Protein AF-A0A1B6HV01-F1 (afdb_monomer)

Mean predicted aligned error: 8.62 Å

Organism: NCBI:txid320908

pLDDT: mean 83.98, std 20.08, range [26.0, 97.62]

Solvent-accessible surface area (backbone atoms only — not comparable to full-atom values): 11102 Å² total; per-residue (Å²): 131,35,72,51,32,53,49,42,54,53,47,24,63,75,69,72,42,84,79,53,71,68,59,51,50,22,29,49,50,20,73,80,72,20,36,40,57,48,55,64,39,86,50,52,50,70,53,37,55,50,49,46,52,37,48,56,72,28,87,60,45,33,26,41,32,49,24,47,16,62,42,39,73,68,23,47,52,49,46,38,69,42,52,52,67,37,62,43,26,33,41,35,44,24,42,37,60,42,30,45,82,46,30,47,47,49,27,51,27,56,65,63,28,79,60,37,29,34,41,36,39,31,45,14,39,44,37,74,18,61,68,30,42,49,50,30,22,54,37,47,26,72,37,72,47,40,27,33,42,25,61,51,68,15,66,58,43,74,67,49,46,53,43,43,54,57,15,56,74,58,29,81,35,54,57,25,62,42,97,48,68,58,83,68,76,75,97,76,73,82,70,68,89,69,70,90,67,79,87,78,92,85,86,80,79,90,80,87,133

Radius of gyration: 19.7 Å; Cα contacts (8 Å, |Δi|>4): 371; chains: 1; bounding box: 34×36×79 Å

Structure (mmCIF, N/CA/C/O backbone):
data_AF-A0A1B6HV01-F1
#
_entry.id   AF-A0A1B6HV01-F1
#
loop_
_atom_site.group_PDB
_atom_site.id
_atom_site.type_symbol
_atom_site.label_atom_id
_atom_site.label_alt_id
_atom_site.label_comp_id
_atom_site.label_asym_id
_atom_site.label_entity_id
_atom_site.label_seq_id
_atom_site.pdbx_PDB_ins_code
_atom_site.Cartn_x
_atom_site.Cartn_y
_atom_site.Cartn_z
_atom_site.occupancy
_atom_site.B_iso_or_equiv
_atom_site.auth_seq_id
_atom_site.auth_comp_id
_atom_site.auth_asym_id
_atom_site.auth_atom_id
_atom_site.pdbx_PDB_model_num
ATOM 1 N N . MET A 1 1 ? -18.837 -2.515 23.311 1.00 63.91 1 MET A N 1
ATOM 2 C CA . MET A 1 1 ? -17.955 -1.674 22.475 1.00 63.91 1 MET A CA 1
ATOM 3 C C . MET A 1 1 ? -16.816 -2.557 22.009 1.00 63.91 1 MET A C 1
ATOM 5 O O . MET A 1 1 ? -16.379 -3.384 22.802 1.00 63.91 1 MET A O 1
ATOM 9 N N . SER A 1 2 ? -16.416 -2.473 20.742 1.00 81.56 2 SER A N 1
ATOM 10 C CA . SER A 1 2 ? -15.279 -3.258 20.238 1.00 81.56 2 SER A CA 1
ATOM 11 C C . SER A 1 2 ? -13.969 -2.748 20.861 1.00 81.56 2 SER A C 1
ATOM 13 O O . SER A 1 2 ? -13.883 -1.573 21.222 1.00 81.56 2 SER A O 1
ATOM 15 N N . GLU A 1 3 ? -12.950 -3.601 21.009 1.00 89.06 3 GLU A N 1
ATOM 16 C CA . GLU A 1 3 ? -11.620 -3.179 21.490 1.00 89.06 3 GLU A CA 1
ATOM 17 C C . GLU A 1 3 ? -11.070 -1.978 20.681 1.00 89.06 3 GLU A C 1
ATOM 19 O O . GLU A 1 3 ? -10.731 -0.965 21.304 1.00 89.06 3 GLU A O 1
ATOM 24 N N . PRO A 1 4 ? -11.066 -2.000 19.327 1.00 88.88 4 PRO A N 1
ATOM 25 C CA . PRO A 1 4 ? -10.653 -0.848 18.523 1.00 88.88 4 PRO A CA 1
ATOM 26 C C . PRO A 1 4 ? -11.436 0.436 18.819 1.00 88.88 4 PRO A C 1
ATOM 28 O O . PRO A 1 4 ? -10.853 1.519 18.837 1.00 88.88 4 PRO A O 1
ATOM 31 N N . GLN A 1 5 ? -12.746 0.328 19.077 1.00 90.56 5 GLN A N 1
ATOM 32 C CA . GLN A 1 5 ? -13.597 1.478 19.381 1.00 90.56 5 GLN A CA 1
ATOM 33 C C . GLN A 1 5 ? -13.177 2.148 20.692 1.00 90.56 5 GLN A C 1
ATOM 35 O O . GLN A 1 5 ? -13.024 3.367 20.731 1.00 90.56 5 GLN A O 1
ATOM 40 N N . ILE A 1 6 ? -12.960 1.359 21.749 1.00 91.12 6 ILE A N 1
ATOM 41 C CA . ILE A 1 6 ? -12.561 1.879 23.065 1.00 91.12 6 ILE A CA 1
ATOM 42 C C . ILE A 1 6 ? -11.201 2.578 22.966 1.00 91.12 6 ILE A C 1
ATOM 44 O O . ILE A 1 6 ? -11.033 3.681 23.483 1.00 91.12 6 ILE A O 1
ATOM 48 N N . ILE A 1 7 ? -10.240 1.954 22.274 1.00 92.44 7 ILE A N 1
ATOM 49 C CA . ILE A 1 7 ? -8.904 2.527 22.075 1.00 92.44 7 ILE A CA 1
ATOM 50 C C . ILE A 1 7 ? -9.001 3.852 21.310 1.00 92.44 7 ILE A C 1
ATOM 52 O O . ILE A 1 7 ? -8.387 4.840 21.713 1.00 92.44 7 ILE A O 1
ATOM 56 N N . TYR A 1 8 ? -9.782 3.894 20.229 1.00 92.88 8 TYR A N 1
ATOM 57 C CA . TYR A 1 8 ? -9.938 5.095 19.415 1.00 92.88 8 TYR A CA 1
ATOM 58 C C . TYR A 1 8 ? -10.587 6.250 20.191 1.00 92.88 8 TYR A C 1
ATOM 60 O O . TYR A 1 8 ? -10.033 7.348 20.196 1.00 92.88 8 TYR A O 1
ATOM 68 N N . GLU A 1 9 ? -11.694 6.010 20.905 1.00 92.25 9 GLU A N 1
ATOM 69 C CA . GLU A 1 9 ? -12.348 7.037 21.731 1.00 92.25 9 GLU A CA 1
ATOM 70 C C . GLU A 1 9 ? -11.391 7.595 22.794 1.00 92.25 9 GLU A C 1
ATOM 72 O O . GLU A 1 9 ? -11.251 8.812 22.930 1.00 92.25 9 GLU A O 1
ATOM 77 N N . LEU A 1 10 ? -10.667 6.713 23.490 1.00 93.19 10 LEU A N 1
ATOM 78 C CA . LEU A 1 10 ? -9.713 7.097 24.527 1.00 93.19 10 LEU A CA 1
ATOM 79 C C . LEU A 1 10 ? -8.556 7.933 23.962 1.00 93.19 10 LEU A C 1
ATOM 81 O O . LEU A 1 10 ? -8.157 8.928 24.567 1.00 93.19 10 LEU A O 1
ATOM 85 N N . LEU A 1 11 ? -8.026 7.571 22.791 1.00 93.06 11 LEU A N 1
ATOM 86 C CA . LEU A 1 11 ? -6.975 8.345 22.129 1.00 93.06 11 LEU A CA 1
ATOM 87 C C . LEU A 1 11 ? -7.495 9.702 21.638 1.00 93.06 11 LEU A C 1
ATOM 89 O O . LEU A 1 11 ? -6.821 10.709 21.849 1.00 93.06 11 LEU A O 1
ATOM 93 N N . CYS A 1 12 ? -8.688 9.764 21.046 1.00 92.06 12 CYS A N 1
ATOM 94 C CA . CYS A 1 12 ? -9.313 11.028 20.652 1.00 92.06 12 CYS A CA 1
ATOM 95 C C . CYS A 1 12 ? -9.479 11.974 21.847 1.00 92.06 12 CYS A C 1
ATOM 97 O O . CYS A 1 12 ? -9.071 13.134 21.765 1.00 92.06 12 CYS A O 1
ATOM 99 N N . SER A 1 13 ? -9.987 11.476 22.981 1.00 91.94 13 SER A N 1
ATOM 100 C CA . SER A 1 13 ? -10.107 12.265 24.212 1.00 91.94 13 SER A CA 1
ATOM 101 C C . SER A 1 13 ? -8.747 12.716 24.754 1.00 91.94 13 SER A C 1
ATOM 103 O O . SER A 1 13 ? -8.584 13.889 25.084 1.00 91.94 13 SER A O 1
ATOM 105 N N . ASN A 1 14 ? -7.752 11.825 24.792 1.00 92.62 14 ASN A N 1
ATOM 106 C CA . ASN A 1 14 ? -6.420 12.138 25.322 1.00 92.62 14 ASN A CA 1
ATOM 107 C C . ASN A 1 14 ? -5.660 13.166 24.476 1.00 92.62 14 ASN A C 1
ATOM 109 O O . ASN A 1 14 ? -4.937 13.997 25.022 1.00 92.62 14 ASN A O 1
ATOM 113 N N . PHE A 1 15 ? -5.806 13.110 23.151 1.00 90.69 15 PHE A N 1
ATOM 114 C CA . PHE A 1 15 ? -5.127 14.015 22.221 1.00 90.69 15 PHE A CA 1
ATOM 115 C C . PHE A 1 15 ? -5.986 15.223 21.814 1.00 90.69 15 PHE A C 1
ATOM 117 O O . PHE A 1 15 ? -5.543 16.016 20.988 1.00 90.69 15 PHE A O 1
ATOM 124 N N . GLN A 1 16 ? -7.180 15.382 22.401 1.00 89.38 16 GLN A N 1
ATOM 125 C CA . GLN A 1 16 ? -8.129 16.469 22.110 1.00 89.38 16 GLN A CA 1
ATOM 126 C C . GLN A 1 16 ? -8.475 16.592 20.617 1.00 89.38 16 GLN A C 1
ATOM 128 O O . GLN A 1 16 ? -8.702 17.684 20.097 1.00 89.38 16 GLN A O 1
ATOM 133 N N . VAL A 1 17 ? -8.523 15.458 19.916 1.00 88.00 17 VAL A N 1
ATOM 134 C CA . VAL A 1 17 ? -8.913 15.397 18.505 1.00 88.00 17 VAL A CA 1
ATOM 135 C C . VAL A 1 17 ? -10.385 14.993 18.439 1.00 88.00 17 VAL A C 1
ATOM 137 O O . VAL A 1 17 ? -10.756 13.997 19.066 1.00 88.00 17 VAL A O 1
ATOM 140 N N . PRO A 1 18 ? -11.238 15.720 17.692 1.00 85.62 18 PRO A N 1
ATOM 141 C CA . PRO A 1 18 ? -12.641 15.352 17.559 1.00 85.62 18 PRO A CA 1
ATOM 142 C C . PRO A 1 18 ? -12.758 13.963 16.927 1.00 85.62 18 PRO A C 1
ATOM 144 O O . PRO A 1 18 ? -12.127 13.677 15.906 1.00 85.62 18 PRO A O 1
ATOM 147 N N . SER A 1 19 ? -13.564 13.096 17.538 1.00 85.19 19 SER A N 1
ATOM 148 C CA . SER A 1 19 ? -13.859 11.783 16.976 1.00 85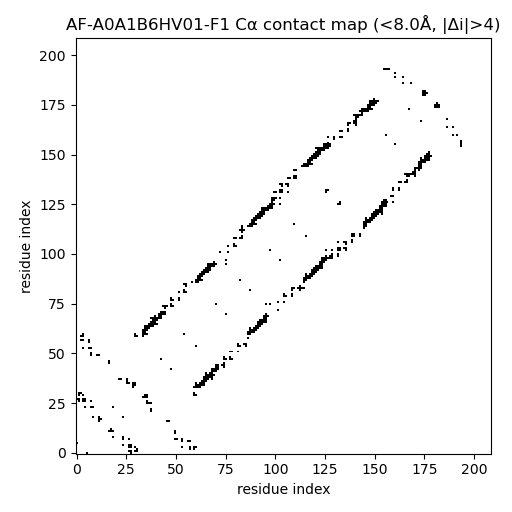.19 19 SER A CA 1
ATOM 149 C C . SER A 1 19 ? -14.727 11.939 15.725 1.00 85.19 19 SER A C 1
ATOM 151 O O . SER A 1 19 ? -15.754 12.621 15.735 1.00 85.19 19 SER A O 1
ATOM 153 N N . ASP A 1 20 ? -14.320 11.310 14.621 1.00 89.38 20 ASP A N 1
ATOM 154 C CA . ASP A 1 20 ? -15.133 11.286 13.404 1.00 89.38 20 ASP A CA 1
ATOM 155 C C . ASP A 1 20 ? -16.162 10.156 13.526 1.00 89.38 20 ASP A C 1
ATOM 157 O O . ASP A 1 20 ? -15.808 8.986 13.677 1.00 89.38 20 ASP A O 1
ATOM 161 N N . SER A 1 21 ? -17.449 10.499 13.439 1.00 90.56 21 SER A N 1
ATOM 162 C CA . SER A 1 21 ? -18.558 9.535 13.512 1.00 90.56 21 SER A CA 1
ATOM 163 C C . SER A 1 21 ? -18.447 8.376 12.507 1.00 90.56 21 SER A C 1
ATOM 165 O O . SER A 1 21 ? -18.904 7.265 12.784 1.00 90.56 21 SER A O 1
ATOM 167 N N . ARG A 1 22 ? -17.815 8.600 11.350 1.00 91.62 22 ARG A N 1
ATOM 168 C CA . ARG A 1 22 ? -17.614 7.580 10.317 1.00 91.62 22 ARG A CA 1
ATOM 169 C C . ARG A 1 22 ? -16.483 6.629 10.690 1.00 91.62 22 ARG A C 1
ATOM 171 O O . ARG A 1 22 ? -16.655 5.422 10.549 1.00 91.62 22 ARG A O 1
ATOM 178 N N . ILE A 1 23 ? -15.382 7.150 11.238 1.00 91.19 23 ILE A N 1
ATOM 179 C CA . ILE A 1 23 ? -14.282 6.326 11.765 1.00 91.19 23 ILE A CA 1
ATOM 180 C C . ILE A 1 23 ? -14.778 5.517 12.967 1.00 91.19 23 ILE A C 1
ATOM 182 O O . ILE A 1 23 ? -14.530 4.320 13.039 1.00 91.19 23 ILE A O 1
ATOM 186 N N . MET A 1 24 ? -15.564 6.131 13.856 1.00 90.94 24 MET A N 1
ATOM 187 C CA . MET A 1 24 ? -16.242 5.438 14.956 1.00 90.94 24 MET A CA 1
ATOM 188 C C . MET A 1 24 ? -17.058 4.240 14.464 1.00 90.94 24 MET A C 1
ATOM 190 O O . MET A 1 24 ? -16.936 3.140 15.001 1.00 90.94 24 MET A O 1
ATOM 194 N N . LYS A 1 25 ? -17.867 4.434 13.417 1.00 91.56 25 LYS A N 1
ATOM 195 C CA . LYS A 1 25 ? -18.645 3.351 12.809 1.00 91.56 25 LYS A CA 1
ATOM 196 C C . LYS A 1 25 ? -17.742 2.261 12.224 1.00 91.56 25 LYS A C 1
ATOM 198 O O . LYS A 1 25 ? -17.988 1.086 12.483 1.00 91.56 25 LYS A O 1
ATOM 203 N N . ALA A 1 26 ? -16.676 2.640 11.522 1.00 92.31 26 ALA A N 1
ATOM 204 C CA . ALA A 1 26 ? -15.705 1.690 10.989 1.00 92.31 26 ALA A CA 1
ATOM 205 C C . ALA A 1 26 ? -15.054 0.850 12.106 1.00 92.31 26 ALA A C 1
ATOM 207 O O . ALA A 1 26 ? -14.963 -0.367 11.980 1.00 92.31 26 ALA A O 1
ATOM 208 N N . MET A 1 27 ? -14.708 1.456 13.251 1.00 92.38 27 MET A N 1
ATOM 209 C CA . MET A 1 27 ? -14.168 0.743 14.422 1.00 92.38 27 MET A CA 1
ATOM 210 C C . MET A 1 27 ? -15.162 -0.256 15.034 1.00 92.38 27 MET A C 1
ATOM 212 O O . MET A 1 27 ? -14.757 -1.294 15.566 1.00 92.38 27 MET A O 1
ATOM 216 N N . ILE A 1 28 ? -16.466 0.028 14.969 1.00 89.81 28 ILE A N 1
ATOM 217 C CA . ILE A 1 28 ? -17.509 -0.921 15.386 1.00 89.81 28 ILE A CA 1
ATOM 218 C C . ILE A 1 28 ? -17.544 -2.108 14.415 1.00 89.81 28 ILE A C 1
ATOM 220 O O . ILE A 1 28 ? -17.585 -3.261 14.853 1.00 89.81 28 ILE A O 1
ATOM 224 N N . ASP A 1 29 ? -17.486 -1.845 13.110 1.00 89.25 29 ASP A N 1
ATOM 225 C CA . ASP A 1 29 ? -17.556 -2.877 12.072 1.00 89.25 29 ASP A CA 1
ATOM 226 C C . ASP A 1 29 ? -16.321 -3.799 12.050 1.00 89.25 29 ASP A C 1
ATOM 228 O O . ASP A 1 29 ? -16.469 -4.983 11.734 1.00 89.25 29 ASP A O 1
ATOM 232 N N . VAL A 1 30 ? -15.156 -3.339 12.538 1.00 91.44 30 VAL A N 1
ATOM 233 C CA . VAL A 1 30 ? -13.965 -4.190 12.760 1.00 91.44 30 VAL A CA 1
ATOM 234 C C . VAL A 1 30 ? -14.307 -5.442 13.575 1.00 91.44 30 VAL A C 1
ATOM 236 O O . VAL A 1 30 ? -13.802 -6.517 13.270 1.00 91.44 30 VAL A O 1
ATOM 239 N N . SER A 1 31 ? -15.201 -5.359 14.567 1.00 84.94 31 SER A N 1
ATOM 240 C CA . SER A 1 31 ? -15.562 -6.529 15.391 1.00 84.94 31 SER A CA 1
ATOM 241 C C . SER A 1 31 ? -16.244 -7.662 14.615 1.00 84.94 31 SER A C 1
ATOM 243 O O . SER A 1 31 ? -16.272 -8.798 15.082 1.00 84.94 31 SER A O 1
ATOM 245 N N . LYS A 1 32 ? -16.796 -7.370 13.431 1.00 85.81 32 LYS A N 1
ATOM 246 C CA . LYS A 1 32 ? -17.512 -8.345 12.599 1.00 85.81 32 LYS A CA 1
ATOM 247 C C . LYS A 1 32 ? -16.589 -9.035 11.604 1.00 85.81 32 LYS A C 1
ATOM 249 O O . LYS A 1 32 ? -16.764 -10.217 11.328 1.00 85.81 32 LYS A O 1
ATOM 254 N N . CYS A 1 33 ? -15.650 -8.289 11.025 1.00 85.88 33 CYS A N 1
ATOM 255 C CA . CYS A 1 33 ? -14.862 -8.748 9.883 1.00 85.88 33 CYS A CA 1
ATOM 256 C C . CYS A 1 33 ? -13.343 -8.602 10.059 1.00 85.88 33 CYS A C 1
ATOM 258 O O . CYS A 1 33 ? -12.604 -9.127 9.228 1.00 85.88 33 CYS A O 1
ATOM 260 N N . GLY A 1 34 ? -12.859 -7.931 11.106 1.00 91.31 34 GLY A N 1
ATOM 261 C CA . GLY A 1 34 ? -11.438 -7.636 11.337 1.00 91.31 34 GLY A CA 1
ATOM 262 C C . GLY A 1 34 ? -10.863 -6.567 10.403 1.00 91.31 34 GLY A C 1
ATOM 263 O O . GLY A 1 34 ? -9.644 -6.443 10.278 1.00 91.31 34 GLY A O 1
ATOM 264 N N . GLU A 1 35 ? -11.723 -5.822 9.705 1.00 93.94 35 GLU A N 1
ATOM 265 C CA . GLU A 1 35 ? -11.328 -4.834 8.705 1.00 93.94 35 GLU A CA 1
ATOM 266 C C . GLU A 1 35 ? -11.703 -3.427 9.133 1.00 93.94 35 GLU A C 1
ATOM 268 O O . GLU A 1 35 ? -12.862 -3.146 9.432 1.00 93.94 35 GLU A O 1
ATOM 273 N N . LEU A 1 36 ? -10.700 -2.551 9.153 1.00 95.31 36 LEU A N 1
ATOM 274 C CA . LEU A 1 36 ? -10.903 -1.123 9.313 1.00 95.31 36 LEU A CA 1
ATOM 275 C C . LEU A 1 36 ? -10.987 -0.496 7.923 1.00 95.31 36 LEU A C 1
ATOM 277 O O . LEU A 1 36 ? -9.958 -0.286 7.277 1.00 95.31 36 LEU A O 1
ATOM 281 N N . ASP A 1 37 ? -12.210 -0.217 7.480 1.00 94.31 37 ASP A N 1
ATOM 282 C CA . ASP A 1 37 ? -12.470 0.460 6.212 1.00 94.31 37 ASP A CA 1
ATOM 283 C C . ASP A 1 37 ? -12.844 1.924 6.440 1.00 94.31 37 ASP A C 1
ATOM 285 O O . ASP A 1 37 ? -13.896 2.244 6.996 1.00 94.31 37 ASP A O 1
ATOM 289 N N . ILE A 1 38 ? -11.949 2.811 6.014 1.00 94.75 38 ILE A N 1
ATOM 290 C CA . ILE A 1 38 ? -12.159 4.258 6.010 1.00 94.75 38 ILE A CA 1
ATOM 291 C C . ILE A 1 38 ? -11.933 4.850 4.615 1.00 94.75 38 ILE A C 1
ATOM 293 O O . ILE A 1 38 ? -11.613 6.032 4.490 1.00 94.75 38 ILE A O 1
ATOM 297 N N . ALA A 1 39 ? -12.096 4.043 3.563 1.00 93.94 39 ALA A N 1
ATOM 298 C CA . ALA A 1 39 ? -11.886 4.485 2.193 1.00 93.94 39 ALA A CA 1
ATOM 299 C C . ALA A 1 39 ? -12.757 5.701 1.830 1.00 93.94 39 ALA A C 1
ATOM 301 O O . ALA A 1 39 ? -13.912 5.829 2.245 1.00 93.94 39 ALA A O 1
ATOM 302 N N . GLY A 1 40 ? -12.181 6.626 1.064 1.00 91.94 40 GLY A N 1
ATOM 303 C CA . GLY A 1 40 ? -12.818 7.876 0.649 1.00 91.94 40 GLY A CA 1
ATOM 304 C C . GLY A 1 40 ? -13.009 8.902 1.772 1.00 91.94 40 GLY A C 1
ATOM 305 O O . GLY A 1 40 ? -13.579 9.971 1.539 1.00 91.94 40 GLY A O 1
ATOM 306 N N . MET A 1 41 ? -12.565 8.617 3.002 1.00 92.25 41 MET A N 1
ATOM 307 C CA . MET A 1 41 ? -12.605 9.590 4.092 1.00 92.25 41 MET A CA 1
ATOM 308 C C . MET A 1 41 ? -11.385 10.509 4.031 1.00 92.25 41 MET A C 1
ATOM 310 O O . MET A 1 41 ? -10.257 10.044 3.911 1.00 92.25 41 MET A O 1
ATOM 314 N N . SER A 1 42 ? -11.603 11.818 4.171 1.00 87.44 42 SER A N 1
ATOM 315 C CA . SER A 1 42 ? -10.510 12.779 4.352 1.00 87.44 42 SER A CA 1
ATOM 316 C C . SER A 1 42 ? -9.945 12.649 5.765 1.00 87.44 42 SER A C 1
ATOM 318 O O . SER A 1 42 ? -10.663 12.869 6.745 1.00 87.44 42 SER A O 1
ATOM 320 N N . VAL A 1 43 ? -8.671 12.270 5.866 1.00 87.94 43 VAL A N 1
ATOM 321 C CA . VAL A 1 43 ? -7.983 12.031 7.139 1.00 87.94 43 VAL A CA 1
ATOM 322 C C . VAL A 1 43 ? -6.870 13.060 7.313 1.00 87.94 43 VAL A C 1
ATOM 324 O O . VAL A 1 43 ? -5.965 13.174 6.489 1.00 87.94 43 VAL A O 1
ATOM 327 N N . THR A 1 44 ? -6.912 13.818 8.409 1.00 90.94 44 THR A N 1
ATOM 328 C CA . THR A 1 44 ? -5.851 14.778 8.745 1.00 90.94 44 THR A CA 1
ATOM 329 C C . THR A 1 44 ? -4.603 14.061 9.268 1.00 90.94 44 THR A C 1
ATOM 331 O O . THR A 1 44 ? -4.672 12.922 9.734 1.00 90.94 44 THR A O 1
ATOM 334 N N . SER A 1 45 ? -3.449 14.734 9.268 1.00 90.44 45 SER A N 1
ATOM 335 C CA . SER A 1 45 ? -2.210 14.162 9.822 1.00 90.44 45 SER A CA 1
ATOM 336 C C . SER A 1 45 ? -2.358 13.756 11.296 1.00 90.44 45 SER A C 1
ATOM 338 O O . SER A 1 45 ? -1.923 12.674 11.670 1.00 90.44 45 SER A O 1
ATOM 340 N N . GLN A 1 46 ? -3.056 14.563 12.106 1.00 90.69 46 GLN A N 1
ATOM 341 C CA . GLN A 1 46 ? -3.340 14.243 13.513 1.00 90.69 46 GLN A CA 1
ATOM 342 C C . GLN A 1 46 ? -4.214 12.992 13.661 1.00 90.69 46 GLN A C 1
ATOM 344 O O . GLN A 1 46 ? -4.002 12.174 14.554 1.00 90.69 46 GLN A O 1
ATOM 349 N N . MET A 1 47 ? -5.197 12.821 12.773 1.00 90.81 47 MET A N 1
ATOM 350 C CA . MET A 1 47 ? -6.010 11.611 12.768 1.00 90.81 47 MET A CA 1
ATOM 351 C C . MET A 1 47 ? -5.181 10.394 12.336 1.00 90.81 47 MET A C 1
ATOM 353 O O . MET A 1 47 ? -5.342 9.326 12.915 1.00 90.81 47 MET A O 1
ATOM 357 N N . CYS A 1 48 ? -4.236 10.548 11.400 1.00 93.31 48 CYS A N 1
ATOM 358 C CA . CYS A 1 48 ? -3.296 9.479 11.046 1.00 93.31 48 CYS A CA 1
ATOM 359 C C . CYS A 1 48 ? -2.448 9.038 12.249 1.00 93.31 48 CYS A C 1
ATOM 361 O O . CYS A 1 48 ? -2.250 7.838 12.424 1.00 93.31 48 CYS A O 1
ATOM 363 N N . ASP A 1 49 ? -1.995 9.967 13.101 1.00 93.75 49 ASP A N 1
ATOM 364 C CA . ASP A 1 49 ? -1.268 9.635 14.337 1.00 93.75 49 ASP A CA 1
ATOM 365 C C . ASP A 1 49 ? -2.115 8.784 15.291 1.00 93.75 49 ASP A C 1
ATOM 367 O O . ASP A 1 49 ? -1.633 7.799 15.858 1.00 93.75 49 ASP A O 1
ATOM 371 N N . ILE A 1 50 ? -3.389 9.149 15.468 1.00 94.06 50 ILE A N 1
ATOM 372 C CA . ILE A 1 50 ? -4.327 8.384 16.298 1.00 94.06 50 ILE A CA 1
ATOM 373 C C . ILE A 1 50 ? -4.574 7.009 15.686 1.00 94.06 50 ILE A C 1
ATOM 375 O O . ILE A 1 50 ? -4.442 6.008 16.387 1.00 94.06 50 ILE A O 1
ATOM 379 N N . LEU A 1 51 ? -4.874 6.944 14.387 1.00 93.88 51 LEU A N 1
ATOM 380 C CA . LEU A 1 51 ? -5.097 5.685 13.680 1.00 93.88 51 LEU A CA 1
ATOM 381 C C . LEU A 1 51 ? -3.886 4.764 13.819 1.00 93.88 51 LEU A C 1
ATOM 383 O O . LEU A 1 51 ? -4.051 3.622 14.221 1.00 93.88 51 LEU A O 1
ATOM 387 N N . CYS A 1 52 ? -2.669 5.264 13.604 1.00 95.19 52 CYS A N 1
ATOM 388 C CA . CYS A 1 52 ? -1.437 4.498 13.794 1.00 95.19 52 CYS A CA 1
ATOM 389 C C . CYS A 1 52 ? -1.345 3.872 15.195 1.00 95.19 52 CYS A C 1
ATOM 391 O O . CYS A 1 52 ? -1.010 2.696 15.330 1.00 95.19 52 CYS A O 1
ATOM 393 N N . LYS A 1 53 ? -1.692 4.626 16.245 1.00 95.12 53 LYS A N 1
ATOM 394 C CA . LYS A 1 53 ? -1.717 4.106 17.621 1.00 95.12 53 LYS A CA 1
ATOM 395 C C . LYS A 1 53 ? -2.793 3.039 17.813 1.00 95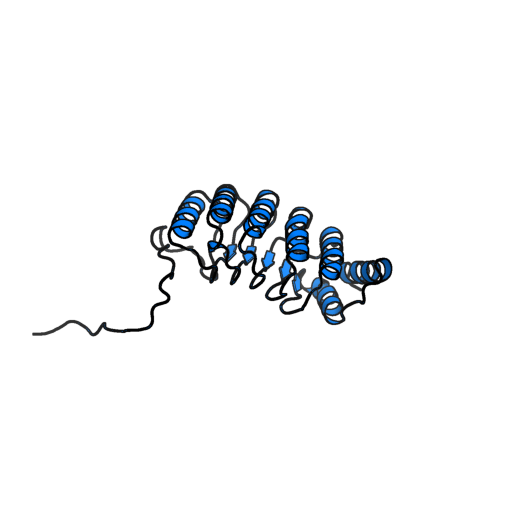.12 53 LYS A C 1
ATOM 397 O O . LYS A 1 53 ? -2.505 2.017 18.429 1.00 95.12 53 LYS A O 1
ATOM 402 N N . VAL A 1 54 ? -3.988 3.235 17.250 1.00 94.69 54 VAL A N 1
ATOM 403 C CA . VAL A 1 54 ? -5.055 2.219 17.265 1.00 94.69 54 VAL A CA 1
ATOM 404 C C . VAL A 1 54 ? -4.594 0.942 16.566 1.00 94.69 54 VAL A C 1
ATOM 406 O O . VAL A 1 54 ? -4.766 -0.138 17.118 1.00 94.69 54 VAL A O 1
ATOM 409 N N . LEU A 1 55 ? -3.968 1.048 15.390 1.00 95.31 55 LEU A N 1
ATOM 410 C CA . LEU A 1 55 ? -3.488 -0.101 14.615 1.00 95.31 55 LEU A CA 1
ATOM 411 C C . LEU A 1 55 ? -2.424 -0.916 15.362 1.00 95.31 55 LEU A C 1
ATOM 413 O O . LEU A 1 55 ? -2.381 -2.135 15.224 1.00 95.31 55 LEU A O 1
ATOM 417 N N . ILE A 1 56 ? -1.568 -0.255 16.145 1.00 95.00 56 ILE A N 1
ATOM 418 C CA . ILE A 1 56 ? -0.538 -0.918 16.960 1.00 95.00 56 ILE A CA 1
ATOM 419 C C . ILE A 1 56 ? -1.154 -1.586 18.196 1.00 95.00 56 ILE A C 1
ATOM 421 O O . ILE A 1 56 ? -0.730 -2.670 18.592 1.00 95.00 56 ILE A O 1
ATOM 425 N N . GLN A 1 57 ? -2.121 -0.929 18.839 1.00 93.88 57 GLN A N 1
ATOM 426 C CA . GLN A 1 57 ? -2.706 -1.410 20.093 1.00 93.88 57 GLN A CA 1
ATOM 427 C C . GLN A 1 57 ? -3.794 -2.464 19.881 1.00 93.88 57 GLN A C 1
ATOM 429 O O . GLN A 1 57 ? -3.973 -3.320 20.745 1.00 93.88 57 GLN A O 1
ATOM 434 N N . SER A 1 58 ? -4.502 -2.413 18.752 1.00 90.81 58 SER A N 1
ATOM 435 C CA . SER A 1 58 ? -5.614 -3.310 18.468 1.00 90.81 58 SER A CA 1
ATOM 436 C C . SER A 1 58 ? -5.139 -4.661 17.949 1.00 90.81 58 SER A C 1
ATOM 438 O O . SER A 1 58 ? -4.367 -4.757 16.993 1.00 90.81 58 SER A O 1
ATOM 440 N N . LYS A 1 59 ? -5.661 -5.732 18.547 1.00 87.62 59 LYS A N 1
ATOM 441 C CA . LYS A 1 59 ? -5.385 -7.108 18.105 1.00 87.62 59 LYS A CA 1
ATOM 442 C C . LYS A 1 59 ? -6.379 -7.640 17.078 1.00 87.62 59 LYS A C 1
ATOM 444 O O . LYS A 1 59 ? -6.085 -8.681 16.481 1.00 87.62 59 LYS A O 1
ATOM 449 N N . ASP A 1 60 ? -7.492 -6.938 16.890 1.00 90.88 60 ASP A N 1
ATOM 450 C CA . ASP A 1 60 ? -8.620 -7.347 16.048 1.00 90.88 60 ASP A CA 1
ATOM 451 C C . ASP A 1 60 ? -8.473 -6.889 14.591 1.00 90.88 60 ASP A C 1
ATOM 453 O O . ASP A 1 60 ? -9.029 -7.511 13.686 1.00 90.88 60 ASP A O 1
ATOM 457 N N . ILE A 1 61 ? -7.712 -5.817 14.345 1.00 94.81 61 ILE A N 1
ATOM 458 C CA . ILE A 1 61 ? -7.523 -5.269 12.998 1.00 94.81 61 ILE A CA 1
ATOM 459 C C . ILE A 1 61 ? -6.485 -6.107 12.246 1.00 94.81 61 ILE A C 1
ATOM 461 O O . ILE A 1 61 ? -5.283 -6.045 12.511 1.00 94.81 61 ILE A O 1
ATOM 465 N N . CYS A 1 62 ? -6.957 -6.876 11.270 1.00 95.19 62 CYS A N 1
ATOM 466 C CA . CYS A 1 62 ? -6.126 -7.688 10.382 1.00 95.19 62 CYS A CA 1
ATOM 467 C C . CYS A 1 62 ? -6.176 -7.220 8.920 1.00 95.19 62 CYS A C 1
ATOM 469 O O . CYS A 1 62 ? -5.331 -7.621 8.113 1.00 95.19 62 CYS A O 1
ATOM 471 N N . ARG A 1 63 ? -7.120 -6.337 8.573 1.00 96.06 63 ARG A N 1
ATOM 472 C CA . ARG A 1 63 ? -7.211 -5.694 7.258 1.00 96.06 63 ARG A CA 1
ATOM 473 C C . ARG A 1 63 ? -7.423 -4.191 7.405 1.00 96.06 63 ARG A C 1
ATOM 475 O O . ARG A 1 63 ? -8.185 -3.754 8.263 1.00 96.06 63 ARG A O 1
ATOM 482 N N . LEU A 1 64 ? -6.742 -3.415 6.572 1.00 96.94 64 LEU A N 1
ATOM 483 C CA . LEU A 1 64 ? -6.829 -1.960 6.559 1.00 96.94 64 LEU A CA 1
ATOM 484 C C . LEU A 1 64 ? -7.129 -1.473 5.145 1.00 96.94 64 LEU A C 1
ATOM 486 O O . LEU A 1 64 ? -6.352 -1.736 4.223 1.00 96.94 64 LEU A O 1
ATOM 490 N N . ASN A 1 65 ? -8.220 -0.725 5.005 1.00 96.12 65 ASN A N 1
ATOM 491 C CA . ASN A 1 65 ? -8.570 -0.030 3.779 1.00 96.12 65 ASN A CA 1
ATOM 492 C C . ASN A 1 65 ? -8.581 1.485 4.008 1.00 96.12 65 ASN A C 1
ATOM 494 O O . ASN A 1 65 ? -9.446 2.029 4.689 1.00 96.12 65 ASN A O 1
ATOM 498 N N . VAL A 1 66 ? -7.582 2.153 3.432 1.00 96.00 66 VAL A N 1
ATOM 499 C CA . VAL A 1 66 ? -7.399 3.614 3.453 1.00 96.00 66 VAL A CA 1
ATOM 500 C C . VAL A 1 66 ? -7.324 4.155 2.024 1.00 96.00 66 VAL A C 1
ATOM 502 O O . VAL A 1 66 ? -6.559 5.070 1.721 1.00 96.00 66 VAL A O 1
ATOM 505 N N . SER A 1 67 ? -8.066 3.527 1.110 1.00 94.44 67 SER A N 1
ATOM 506 C CA . SER A 1 67 ? -8.095 3.904 -0.304 1.00 94.44 67 SER A CA 1
ATOM 507 C C . SER A 1 67 ? -8.757 5.265 -0.506 1.00 94.44 67 SER A C 1
ATOM 509 O O . SER A 1 67 ? -9.741 5.577 0.154 1.00 94.44 67 SER A O 1
ATOM 511 N N . ASP A 1 68 ? -8.237 6.070 -1.428 1.00 94.12 68 ASP A N 1
ATOM 512 C CA . ASP A 1 68 ? -8.783 7.372 -1.824 1.00 94.12 68 ASP A CA 1
ATOM 513 C C . ASP A 1 68 ? -8.980 8.344 -0.637 1.00 94.12 68 ASP A C 1
ATOM 515 O O . ASP A 1 68 ? -9.852 9.211 -0.649 1.00 94.12 68 ASP A O 1
ATOM 519 N N . CYS A 1 69 ? -8.153 8.211 0.407 1.00 93.44 69 CYS A N 1
ATOM 520 C CA . CYS A 1 69 ? -8.195 9.057 1.603 1.00 93.44 69 CYS A CA 1
ATOM 521 C C . CYS A 1 69 ? -7.421 10.376 1.460 1.00 93.44 69 CYS A C 1
ATOM 523 O O . CYS A 1 69 ? -7.407 11.174 2.400 1.00 93.44 69 CYS A O 1
ATOM 525 N N . LEU A 1 70 ? -6.754 10.598 0.317 1.00 89.50 70 LEU A N 1
ATOM 526 C CA . LEU A 1 70 ? -5.869 11.745 0.069 1.00 89.50 70 LEU A CA 1
ATOM 527 C C . LEU A 1 70 ? -4.885 11.961 1.230 1.00 89.50 70 LEU A C 1
ATOM 529 O O . LEU A 1 70 ? -4.720 13.079 1.724 1.00 89.50 70 LEU A O 1
ATOM 533 N N . LEU A 1 71 ? -4.268 10.867 1.694 1.00 92.69 71 LEU A N 1
ATOM 534 C CA . LEU A 1 71 ? -3.420 10.885 2.882 1.00 92.69 71 LEU A CA 1
ATOM 535 C C . LEU A 1 71 ? -2.323 11.957 2.751 1.00 92.69 71 LEU A C 1
ATOM 537 O O . LEU A 1 71 ? -1.539 11.919 1.797 1.00 92.69 71 LEU A O 1
ATOM 541 N N . PRO A 1 72 ? -2.204 12.886 3.720 1.00 92.88 72 PRO A N 1
ATOM 542 C CA . PRO A 1 72 ? -1.098 13.830 3.744 1.00 92.88 72 PRO A CA 1
ATOM 543 C C . PRO A 1 72 ? 0.243 13.080 3.717 1.00 92.88 72 PRO A C 1
ATOM 545 O O . PRO A 1 72 ? 0.348 12.024 4.349 1.00 92.88 72 PRO A O 1
ATOM 548 N N . PRO A 1 73 ? 1.304 13.608 3.079 1.00 92.25 73 PRO A N 1
ATOM 549 C CA . PRO A 1 73 ? 2.586 12.904 2.965 1.00 92.25 73 PRO A CA 1
ATOM 550 C C . PRO A 1 73 ? 3.163 12.424 4.307 1.00 92.25 73 PRO A C 1
ATOM 552 O O . PRO A 1 73 ? 3.757 11.345 4.391 1.00 92.25 73 PRO A O 1
ATOM 555 N N . GLN A 1 74 ? 2.966 13.207 5.373 1.00 93.25 74 GLN A N 1
ATOM 556 C CA . GLN A 1 74 ? 3.339 12.837 6.739 1.00 93.25 74 GLN A CA 1
ATOM 557 C C . GLN A 1 74 ? 2.485 11.673 7.258 1.00 93.25 74 GLN A C 1
ATOM 559 O O . GLN A 1 74 ? 3.038 10.696 7.755 1.00 93.25 74 GLN A O 1
ATOM 564 N N . GLY A 1 75 ? 1.161 11.738 7.082 1.00 93.69 75 GLY A N 1
ATOM 565 C CA . GLY A 1 75 ? 0.227 10.680 7.474 1.00 93.69 75 GLY A CA 1
ATOM 566 C C . GLY A 1 75 ? 0.490 9.358 6.751 1.00 93.69 75 GLY A C 1
ATOM 567 O O . GLY A 1 75 ? 0.598 8.317 7.394 1.00 93.69 75 GLY A O 1
ATOM 568 N N . LEU A 1 76 ? 0.712 9.402 5.434 1.00 94.94 76 LEU A N 1
ATOM 569 C CA . LEU A 1 76 ? 1.111 8.237 4.642 1.00 94.94 76 LEU A CA 1
ATOM 570 C C . LEU A 1 76 ? 2.427 7.634 5.155 1.00 94.94 76 LEU A C 1
ATOM 572 O O . LEU A 1 76 ? 2.538 6.420 5.323 1.00 94.94 76 LEU A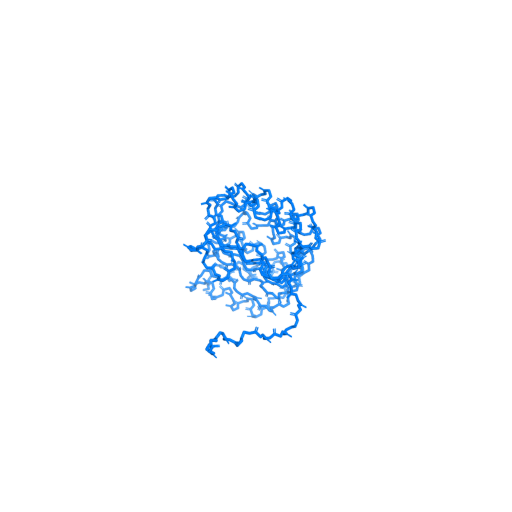 O 1
ATOM 576 N N . SER A 1 77 ? 3.423 8.480 5.432 1.00 95.12 77 SER A N 1
ATOM 577 C CA . SER A 1 77 ? 4.717 8.028 5.954 1.00 95.12 77 SER A CA 1
ATOM 578 C C . SER A 1 77 ? 4.576 7.335 7.312 1.00 95.12 77 SER A C 1
ATOM 580 O O . SER A 1 77 ? 5.232 6.321 7.541 1.00 95.12 77 SER A O 1
ATOM 582 N N . LEU A 1 78 ? 3.716 7.858 8.190 1.00 95.88 78 LEU A N 1
ATOM 583 C CA . LEU A 1 78 ? 3.414 7.271 9.497 1.00 95.88 78 LEU A CA 1
ATOM 584 C C . LEU A 1 78 ? 2.710 5.921 9.361 1.00 95.88 78 LEU A C 1
ATOM 586 O O . LEU A 1 78 ? 3.142 4.945 9.971 1.00 95.88 78 LEU A O 1
ATOM 590 N N . ILE A 1 79 ? 1.683 5.835 8.512 1.00 95.75 79 ILE A N 1
ATOM 591 C CA . ILE A 1 79 ? 0.966 4.578 8.269 1.00 95.75 79 ILE A CA 1
ATOM 592 C C . ILE A 1 79 ? 1.948 3.517 7.768 1.00 95.75 79 ILE A C 1
ATOM 594 O O . ILE A 1 79 ? 2.083 2.474 8.399 1.00 95.75 79 ILE A O 1
ATOM 598 N N . LEU A 1 80 ? 2.727 3.802 6.717 1.00 96.69 80 LEU A N 1
ATOM 599 C CA . LEU A 1 80 ? 3.719 2.859 6.183 1.00 96.69 80 LEU A CA 1
ATOM 600 C C . LEU A 1 80 ? 4.768 2.448 7.229 1.00 96.69 80 LEU A C 1
ATOM 602 O O . LEU A 1 80 ? 5.172 1.286 7.278 1.00 96.69 80 LEU A O 1
ATOM 606 N N . ALA A 1 81 ? 5.198 3.372 8.090 1.00 96.06 81 ALA A N 1
ATOM 607 C CA . ALA A 1 81 ? 6.158 3.070 9.143 1.00 96.06 81 ALA A CA 1
ATOM 608 C C . ALA A 1 81 ? 5.583 2.168 10.244 1.00 96.06 81 ALA A C 1
ATOM 610 O O . ALA A 1 81 ? 6.355 1.456 10.878 1.00 96.06 81 ALA A O 1
ATOM 611 N N . THR A 1 82 ? 4.267 2.152 10.467 1.00 95.88 82 THR A N 1
ATOM 612 C CA . THR A 1 82 ? 3.652 1.389 11.566 1.00 95.88 82 THR A CA 1
ATOM 613 C C . THR A 1 82 ? 3.201 -0.010 11.177 1.00 95.88 82 THR A C 1
ATOM 615 O O . THR A 1 82 ? 3.232 -0.884 12.038 1.00 95.88 82 THR A O 1
ATOM 618 N N . ILE A 1 83 ? 2.887 -0.273 9.899 1.00 96.31 83 ILE A N 1
ATOM 619 C CA . ILE A 1 83 ? 2.360 -1.575 9.433 1.00 96.31 83 ILE A CA 1
ATOM 620 C C . ILE A 1 83 ? 3.168 -2.772 9.953 1.00 96.31 83 ILE A C 1
ATOM 622 O O . ILE A 1 83 ? 2.580 -3.741 10.428 1.00 96.31 83 ILE A O 1
ATOM 626 N N . HIS A 1 84 ? 4.502 -2.697 9.950 1.00 95.31 84 HIS A N 1
ATOM 627 C CA . HIS A 1 84 ? 5.360 -3.804 10.389 1.00 95.31 84 HIS A CA 1
ATOM 628 C C . HIS A 1 84 ? 5.172 -4.212 11.868 1.00 95.31 84 HIS A C 1
ATOM 630 O O . HIS A 1 84 ? 5.563 -5.317 12.240 1.00 95.31 84 HIS A O 1
ATOM 636 N N . GLN A 1 85 ? 4.580 -3.343 12.695 1.00 95.50 85 GLN A N 1
ATOM 637 C CA . GLN A 1 85 ? 4.288 -3.561 14.120 1.00 95.50 85 GLN A CA 1
ATOM 638 C C . GLN A 1 85 ? 2.849 -4.036 14.369 1.00 95.50 85 GLN A C 1
ATOM 640 O O . GLN A 1 85 ? 2.458 -4.232 15.517 1.00 95.50 85 GLN A O 1
ATOM 645 N N . THR A 1 86 ? 2.052 -4.192 13.311 1.00 95.12 86 THR A N 1
ATOM 646 C CA . THR A 1 86 ? 0.631 -4.551 13.389 1.00 95.12 86 THR A CA 1
ATOM 647 C C . THR A 1 86 ? 0.407 -6.031 13.065 1.00 95.12 86 THR A C 1
ATOM 649 O O . THR A 1 86 ? 1.348 -6.807 12.886 1.00 95.12 86 THR A O 1
ATOM 652 N N . ARG A 1 87 ? -0.866 -6.438 12.989 1.00 93.62 87 ARG A N 1
ATOM 653 C CA . ARG A 1 87 ? -1.298 -7.765 12.517 1.00 93.62 87 ARG A CA 1
ATOM 654 C C . ARG A 1 87 ? -1.937 -7.714 11.125 1.00 93.62 87 ARG A C 1
ATOM 656 O O . ARG A 1 87 ? -2.586 -8.677 10.715 1.00 93.62 87 ARG A O 1
ATOM 663 N N . ILE A 1 88 ? -1.781 -6.598 10.412 1.00 96.38 88 ILE A N 1
ATOM 664 C CA . ILE A 1 88 ? -2.455 -6.344 9.140 1.00 96.38 88 ILE A CA 1
ATOM 665 C C . ILE A 1 88 ? -1.857 -7.235 8.056 1.00 96.38 88 ILE A C 1
ATOM 667 O O . ILE A 1 88 ? -0.726 -7.033 7.637 1.00 96.38 88 ILE A O 1
ATOM 671 N N . HIS A 1 89 ? -2.616 -8.204 7.553 1.00 96.69 89 HIS A N 1
ATOM 672 C CA . HIS A 1 89 ? -2.188 -9.019 6.416 1.00 96.69 89 HIS A CA 1
ATOM 673 C C . HIS A 1 89 ? -2.707 -8.487 5.073 1.00 96.69 89 HIS A C 1
ATOM 675 O O . HIS A 1 89 ? -2.166 -8.848 4.027 1.00 96.69 89 HIS A O 1
ATOM 681 N N . THR A 1 90 ? -3.736 -7.633 5.080 1.00 96.25 90 THR A N 1
ATOM 682 C CA . THR A 1 90 ? -4.295 -7.003 3.874 1.00 96.25 90 THR A CA 1
ATOM 683 C C . THR A 1 90 ? -4.290 -5.490 4.016 1.00 96.25 90 THR A C 1
ATOM 685 O O . THR A 1 90 ? -4.936 -4.956 4.914 1.00 96.25 90 THR A O 1
ATOM 688 N N . LEU A 1 91 ? -3.595 -4.808 3.111 1.00 97.62 91 LEU A N 1
ATOM 689 C CA . LEU A 1 91 ? -3.454 -3.357 3.101 1.00 97.62 91 LEU A CA 1
ATOM 690 C C . LEU A 1 91 ? -3.877 -2.794 1.743 1.00 97.62 91 LEU A C 1
ATOM 692 O O . LEU A 1 91 ? -3.266 -3.113 0.724 1.00 97.62 91 LEU A O 1
ATOM 696 N N . GLN A 1 92 ? -4.904 -1.947 1.738 1.00 97.00 92 GLN A N 1
ATOM 697 C CA . GLN A 1 92 ? -5.389 -1.242 0.551 1.00 97.00 92 GLN A CA 1
ATOM 698 C C . GLN A 1 92 ? -5.041 0.244 0.662 1.00 97.00 92 GLN A C 1
ATOM 700 O O . GLN A 1 92 ? -5.488 0.935 1.578 1.00 97.00 92 GLN A O 1
ATOM 705 N N . LEU A 1 93 ? -4.213 0.714 -0.270 1.00 96.31 93 LEU A N 1
ATOM 706 C CA . LEU A 1 93 ? -3.658 2.067 -0.316 1.00 96.31 93 LEU A CA 1
ATOM 707 C C . LEU A 1 93 ? -3.971 2.769 -1.644 1.00 96.31 93 LEU A C 1
ATOM 709 O O . LEU A 1 93 ? -3.261 3.701 -2.026 1.00 96.31 93 LEU A O 1
ATOM 713 N N . LYS A 1 94 ? -5.001 2.328 -2.371 1.00 94.31 94 LYS A N 1
ATOM 714 C CA . LYS A 1 94 ? -5.355 2.884 -3.681 1.00 94.31 94 LYS A CA 1
ATOM 715 C C . LYS A 1 94 ? -5.511 4.410 -3.622 1.00 94.31 94 LYS A C 1
ATOM 717 O O . LYS A 1 94 ? -6.026 4.924 -2.638 1.00 94.31 94 LYS A O 1
ATOM 722 N N . GLY A 1 95 ? -5.044 5.128 -4.644 1.00 93.12 95 GLY A N 1
ATOM 723 C CA . GLY A 1 95 ? -5.341 6.558 -4.806 1.00 93.12 95 GLY A CA 1
ATOM 724 C C . GLY A 1 95 ? -4.746 7.501 -3.750 1.00 93.12 95 GLY A C 1
ATOM 725 O O . GLY A 1 95 ? -5.304 8.565 -3.494 1.00 93.12 95 GLY A O 1
ATOM 726 N N . ASN A 1 96 ? -3.616 7.148 -3.126 1.00 94.25 96 ASN A N 1
ATOM 727 C CA . ASN A 1 96 ? -2.957 7.970 -2.099 1.00 94.25 96 ASN A CA 1
ATOM 728 C C . ASN A 1 96 ? -1.690 8.692 -2.586 1.00 94.25 96 ASN A C 1
ATOM 730 O O . ASN A 1 96 ? -0.942 9.234 -1.774 1.00 94.25 96 ASN A O 1
ATOM 734 N N . ASN A 1 97 ? -1.442 8.716 -3.901 1.00 90.69 97 ASN A N 1
ATOM 735 C CA . ASN A 1 97 ? -0.312 9.415 -4.521 1.00 90.69 97 ASN A CA 1
ATOM 736 C C . ASN A 1 97 ? 1.059 9.075 -3.882 1.00 90.69 97 ASN A C 1
ATOM 738 O O . ASN A 1 97 ? 1.836 9.965 -3.539 1.00 90.69 97 ASN A O 1
ATOM 742 N N . ILE A 1 98 ? 1.361 7.779 -3.717 1.00 93.75 98 ILE A N 1
ATOM 743 C CA . ILE A 1 98 ? 2.609 7.268 -3.094 1.00 93.75 98 ILE A CA 1
ATOM 744 C C . ILE A 1 98 ? 3.879 7.538 -3.936 1.00 93.75 98 ILE A C 1
ATOM 746 O O . ILE A 1 98 ? 4.993 7.280 -3.478 1.00 93.75 98 ILE A O 1
ATOM 750 N N . GLY A 1 99 ? 3.751 8.054 -5.158 1.00 89.56 99 GLY A N 1
ATOM 751 C CA . GLY A 1 99 ? 4.875 8.366 -6.043 1.00 89.56 99 GLY A CA 1
ATOM 752 C C . GLY A 1 99 ? 5.985 9.230 -5.413 1.00 89.56 99 GLY A C 1
ATOM 753 O O . GLY A 1 99 ? 5.845 9.848 -4.353 1.00 89.56 99 GLY A O 1
ATOM 754 N N . GLY A 1 100 ? 7.138 9.279 -6.083 1.00 89.56 100 GLY A N 1
ATOM 755 C CA . GLY A 1 100 ? 8.294 10.044 -5.610 1.00 89.56 100 GLY A CA 1
ATOM 756 C C . GLY A 1 100 ? 8.945 9.432 -4.353 1.00 89.56 100 GLY A C 1
ATOM 757 O O . GLY A 1 100 ? 9.101 8.213 -4.270 1.00 89.56 100 GLY A O 1
ATOM 758 N N . PRO A 1 101 ? 9.330 10.236 -3.341 1.00 89.38 101 PRO A N 1
ATOM 759 C CA . PRO A 1 101 ? 10.065 9.746 -2.168 1.00 89.38 101 PRO A CA 1
ATOM 760 C C . PRO A 1 101 ? 9.296 8.780 -1.251 1.00 89.38 101 PRO A C 1
ATOM 762 O O . PRO A 1 101 ? 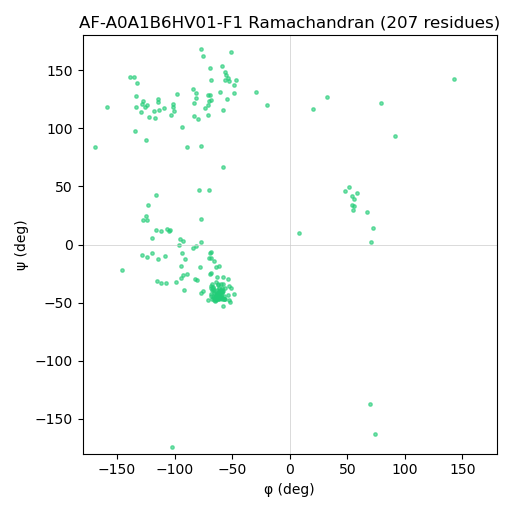9.891 8.172 -0.356 1.00 89.38 101 PRO A O 1
ATOM 765 N N . ALA A 1 102 ? 7.971 8.671 -1.387 1.00 93.62 102 ALA A N 1
ATOM 766 C CA . ALA A 1 102 ? 7.176 7.752 -0.574 1.00 93.62 102 ALA A CA 1
ATOM 767 C C . ALA A 1 102 ? 7.286 6.292 -1.055 1.00 93.62 102 ALA A C 1
ATOM 769 O O . ALA A 1 102 ? 7.117 5.387 -0.236 1.00 93.62 102 ALA A O 1
ATOM 770 N N . VAL A 1 103 ? 7.717 6.051 -2.302 1.00 95.50 103 VAL A N 1
ATOM 771 C CA . VAL A 1 103 ? 8.004 4.701 -2.820 1.00 95.50 103 VAL A CA 1
ATOM 772 C C . VAL A 1 103 ? 9.087 4.003 -1.988 1.00 95.50 103 VAL A C 1
ATOM 774 O O . VAL A 1 103 ? 8.920 2.850 -1.611 1.00 95.50 103 VAL A O 1
ATOM 777 N N . TYR A 1 104 ? 10.140 4.709 -1.567 1.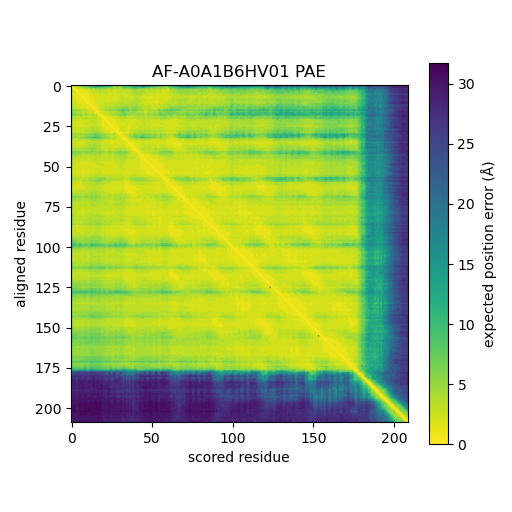00 95.62 104 TYR A N 1
ATOM 778 C CA . TYR A 1 104 ? 11.169 4.149 -0.674 1.00 95.62 104 TYR A CA 1
ATOM 779 C C . TYR A 1 104 ? 10.607 3.717 0.687 1.00 95.62 104 TYR A C 1
ATOM 781 O O . TYR A 1 104 ? 10.995 2.693 1.250 1.00 95.62 104 TYR A O 1
ATOM 789 N N . LYS A 1 105 ? 9.654 4.483 1.234 1.00 95.94 105 LYS A N 1
ATOM 790 C CA . LYS A 1 105 ? 8.999 4.134 2.505 1.00 95.94 105 LYS A CA 1
ATOM 791 C C . LYS A 1 105 ? 8.122 2.899 2.347 1.00 95.94 105 LYS A C 1
ATOM 793 O O . LYS A 1 105 ? 8.099 2.057 3.242 1.00 95.94 105 LYS A O 1
ATOM 798 N N . LEU A 1 106 ? 7.451 2.775 1.204 1.00 96.75 106 LEU A N 1
ATOM 799 C CA . LEU A 1 106 ? 6.690 1.590 0.831 1.00 96.75 106 LEU A CA 1
ATOM 800 C C . LEU A 1 106 ? 7.605 0.358 0.713 1.00 96.75 106 LEU A C 1
ATOM 802 O O . LEU A 1 106 ? 7.305 -0.673 1.314 1.00 96.75 106 LEU A O 1
ATOM 806 N N . SER A 1 107 ? 8.750 0.477 0.033 1.00 96.31 107 SER A N 1
ATOM 807 C CA . SER A 1 107 ? 9.766 -0.584 -0.062 1.00 96.31 107 SER A CA 1
ATOM 808 C C . SER A 1 107 ? 10.258 -1.016 1.317 1.00 96.31 107 SER A C 1
ATOM 810 O O . SER A 1 107 ? 10.281 -2.205 1.638 1.00 96.31 107 SER A O 1
ATOM 812 N N . ARG A 1 108 ? 10.577 -0.053 2.188 1.00 96.75 108 ARG A N 1
ATOM 813 C CA . ARG A 1 108 ? 11.004 -0.332 3.562 1.00 96.75 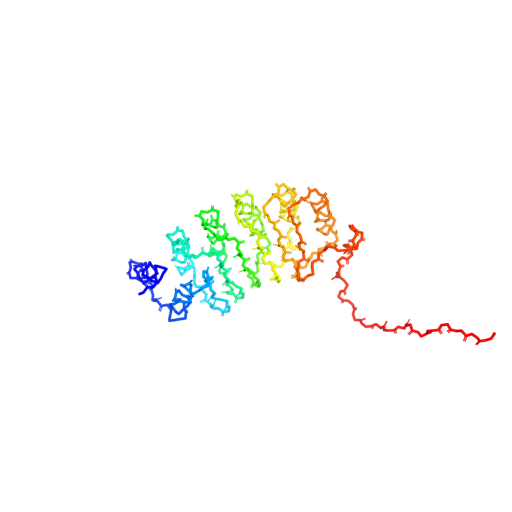108 ARG A CA 1
ATOM 814 C C . ARG A 1 108 ? 9.909 -1.013 4.384 1.00 96.75 108 ARG A C 1
ATOM 816 O O . ARG A 1 108 ? 10.207 -1.965 5.102 1.00 96.75 108 ARG A O 1
ATOM 823 N N . MET A 1 109 ? 8.658 -0.567 4.270 1.00 97.12 109 MET A N 1
ATOM 824 C CA . MET A 1 109 ? 7.518 -1.205 4.934 1.00 97.12 109 MET A CA 1
ATOM 825 C C . MET A 1 109 ? 7.387 -2.668 4.505 1.00 97.12 109 MET A C 1
ATOM 827 O O . MET A 1 109 ? 7.280 -3.540 5.367 1.00 97.12 109 MET A O 1
ATOM 831 N N . LEU A 1 110 ? 7.471 -2.950 3.201 1.00 96.56 110 LEU A N 1
ATOM 832 C CA . LEU A 1 110 ? 7.366 -4.310 2.673 1.00 96.56 110 LEU A CA 1
ATOM 833 C C . LEU A 1 110 ? 8.554 -5.197 3.085 1.00 96.56 110 LEU A C 1
ATOM 835 O O . LEU A 1 110 ? 8.372 -6.387 3.325 1.00 96.56 110 LEU A O 1
ATOM 839 N N . SER A 1 111 ? 9.755 -4.627 3.203 1.00 96.81 111 SER A N 1
ATOM 840 C CA . SER A 1 111 ? 10.956 -5.338 3.667 1.00 96.81 111 SER A CA 1
ATOM 841 C C . SER A 1 111 ? 10.860 -5.742 5.145 1.00 96.81 111 SER A C 1
ATOM 843 O O . SER A 1 111 ? 11.241 -6.849 5.529 1.00 96.81 111 SER A O 1
ATOM 845 N N . LEU A 1 112 ? 10.301 -4.865 5.986 1.00 96.12 112 LEU A N 1
ATOM 846 C CA . LEU A 1 112 ? 10.139 -5.109 7.423 1.00 96.12 112 LEU A CA 1
ATOM 847 C C . LEU A 1 112 ? 8.923 -5.990 7.747 1.00 96.12 112 LEU A C 1
ATOM 849 O O . LEU A 1 112 ? 8.933 -6.729 8.735 1.00 96.12 112 LEU A O 1
ATOM 853 N N . SER A 1 113 ? 7.872 -5.917 6.933 1.00 93.69 113 SER A N 1
ATOM 854 C CA . SER A 1 113 ? 6.607 -6.601 7.194 1.00 93.69 113 SER A CA 1
ATOM 855 C C . SER A 1 113 ? 6.659 -8.055 6.736 1.00 93.69 113 SER A C 1
ATOM 857 O O . SER A 1 113 ? 6.636 -8.362 5.546 1.00 93.69 113 SER A O 1
ATOM 859 N N . LYS A 1 114 ? 6.665 -8.980 7.700 1.00 91.12 114 LYS A N 1
ATOM 860 C CA . LYS A 1 114 ? 6.677 -10.432 7.435 1.00 91.12 114 LYS A CA 1
ATOM 861 C C . LYS A 1 114 ? 5.291 -11.083 7.384 1.00 91.12 114 LYS A C 1
ATOM 863 O O . LYS A 1 114 ? 5.189 -12.296 7.272 1.00 91.12 114 LYS A O 1
ATOM 868 N N . HIS A 1 115 ? 4.233 -10.292 7.516 1.00 95.31 115 HIS A N 1
ATOM 869 C CA . HIS A 1 115 ? 2.862 -10.782 7.671 1.00 95.31 115 HIS A CA 1
ATOM 870 C C . HIS A 1 115 ? 1.893 -10.234 6.610 1.00 95.31 115 HIS A C 1
ATOM 872 O O . HIS A 1 115 ? 0.783 -10.748 6.488 1.00 95.31 115 HIS A O 1
ATOM 878 N N . ILE A 1 116 ? 2.307 -9.236 5.819 1.00 96.88 116 ILE A N 1
ATOM 879 C CA . ILE A 1 116 ? 1.511 -8.706 4.707 1.00 96.88 116 ILE A CA 1
ATOM 880 C C . ILE A 1 116 ? 1.446 -9.752 3.592 1.00 96.88 116 ILE A C 1
ATOM 882 O O . ILE A 1 116 ? 2.474 -10.187 3.075 1.00 96.88 116 ILE A O 1
ATOM 886 N N . LYS A 1 117 ? 0.221 -10.116 3.217 1.00 95.88 117 LYS A N 1
ATOM 887 C CA . LYS A 1 117 ? -0.101 -11.072 2.153 1.00 95.88 117 LYS A CA 1
ATOM 888 C C . LYS A 1 117 ? -0.754 -10.406 0.953 1.00 95.88 117 LYS A C 1
ATOM 890 O O . LYS A 1 117 ? -0.519 -10.828 -0.173 1.00 95.88 117 LYS A O 1
ATOM 895 N N . ASN A 1 118 ? -1.546 -9.361 1.178 1.00 95.56 118 ASN A N 1
ATOM 896 C CA . ASN A 1 118 ? -2.296 -8.674 0.135 1.00 95.56 118 ASN A CA 1
ATOM 897 C C . ASN A 1 118 ? -2.005 -7.175 0.211 1.00 95.56 118 ASN A C 1
ATOM 899 O O . ASN A 1 118 ? -2.267 -6.550 1.238 1.00 95.56 118 ASN A O 1
ATOM 903 N N . LEU A 1 119 ? -1.489 -6.606 -0.874 1.00 97.00 119 LEU A N 1
ATOM 904 C CA . LEU A 1 119 ? -1.131 -5.196 -0.964 1.00 97.00 119 LEU A CA 1
ATOM 905 C C . LEU A 1 119 ? -1.748 -4.573 -2.218 1.00 97.00 119 LEU A C 1
ATOM 907 O O . LEU A 1 119 ? -1.387 -4.934 -3.336 1.00 97.00 119 LEU A O 1
ATOM 911 N N . GLY A 1 120 ? -2.674 -3.635 -2.034 1.00 95.38 120 GLY A N 1
ATOM 912 C CA . GLY A 1 120 ? -3.277 -2.871 -3.122 1.00 95.38 120 GLY A CA 1
ATOM 913 C C . GLY A 1 120 ? -2.667 -1.483 -3.244 1.00 95.38 120 GLY A C 1
ATOM 914 O O . GLY A 1 120 ? -2.728 -0.696 -2.301 1.00 95.38 120 GLY A O 1
ATOM 915 N N . LEU A 1 121 ? -2.092 -1.178 -4.406 1.00 95.06 121 LEU A N 1
ATOM 916 C CA . LEU A 1 121 ? -1.406 0.084 -4.695 1.00 95.06 121 LEU A CA 1
ATOM 917 C C . LEU A 1 121 ? -1.931 0.746 -5.968 1.00 95.06 121 LEU A C 1
ATOM 919 O O . LEU A 1 121 ? -1.237 1.572 -6.552 1.00 95.06 121 LEU A O 1
ATOM 923 N N . GLU A 1 122 ? -3.141 0.418 -6.408 1.00 91.19 122 GLU A N 1
ATOM 924 C CA . GLU A 1 122 ? -3.726 1.005 -7.614 1.00 91.19 122 GLU A CA 1
ATOM 925 C C . GLU A 1 122 ? -3.712 2.551 -7.570 1.00 91.19 122 GLU A C 1
ATOM 927 O O . GLU A 1 122 ? -3.919 3.133 -6.508 1.00 91.19 122 GLU A O 1
ATOM 932 N N . TRP A 1 123 ? -3.487 3.235 -8.697 1.00 91.81 123 TRP A N 1
ATOM 933 C CA . TRP A 1 123 ? -3.560 4.709 -8.777 1.00 91.81 123 TRP A CA 1
ATOM 934 C C . TRP A 1 123 ? -2.610 5.465 -7.829 1.00 91.81 123 TRP A C 1
ATOM 936 O O . TRP A 1 123 ? -3.001 6.436 -7.182 1.00 91.81 123 TRP A O 1
ATOM 946 N N . ASN A 1 124 ? -1.347 5.046 -7.725 1.00 94.06 124 ASN A N 1
ATOM 947 C CA . ASN A 1 124 ? -0.376 5.678 -6.823 1.00 94.06 124 ASN A CA 1
ATOM 948 C C . ASN A 1 124 ? 0.864 6.271 -7.504 1.00 94.06 124 ASN A C 1
ATOM 950 O O . ASN A 1 124 ? 1.748 6.768 -6.808 1.00 94.06 124 ASN A O 1
ATOM 954 N N . ASN A 1 125 ? 0.924 6.281 -8.838 1.00 91.81 125 ASN A N 1
ATOM 955 C CA . ASN A 1 125 ? 2.000 6.914 -9.611 1.00 91.81 125 ASN A CA 1
ATOM 956 C C . ASN A 1 125 ? 3.413 6.407 -9.246 1.00 91.81 125 ASN A C 1
ATOM 958 O O . ASN A 1 125 ? 4.380 7.171 -9.280 1.00 91.81 125 ASN A O 1
ATOM 962 N N . LEU A 1 126 ? 3.543 5.128 -8.869 1.00 92.06 126 LEU A N 1
ATOM 963 C CA . LEU A 1 126 ? 4.823 4.543 -8.449 1.00 92.06 126 LEU A CA 1
ATOM 964 C C . LEU A 1 126 ? 5.914 4.661 -9.529 1.00 92.06 126 LEU A C 1
ATOM 966 O O . LEU A 1 126 ? 7.079 4.870 -9.198 1.00 92.06 126 LEU A O 1
ATOM 970 N N . GLY A 1 127 ? 5.543 4.577 -10.810 1.00 87.62 127 GLY A N 1
ATOM 971 C CA . GLY A 1 127 ? 6.477 4.630 -11.936 1.00 87.62 127 GLY A CA 1
ATOM 972 C C . GLY A 1 127 ? 7.153 5.986 -12.151 1.00 87.62 127 GLY A C 1
ATOM 973 O O . GLY A 1 127 ? 8.155 6.051 -12.850 1.00 87.62 127 GLY A O 1
ATOM 974 N N . LEU A 1 128 ? 6.691 7.056 -11.491 1.00 88.19 128 LEU A N 1
ATOM 975 C CA . LEU A 1 128 ? 7.348 8.369 -11.554 1.00 88.19 128 LEU A CA 1
ATOM 976 C C . LEU A 1 128 ? 8.699 8.414 -10.819 1.00 88.19 128 LEU A C 1
ATOM 978 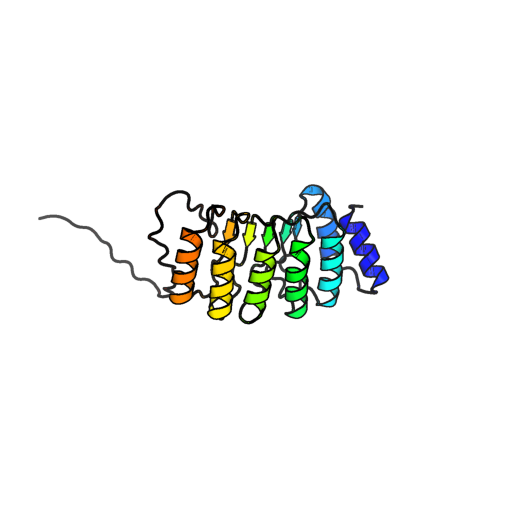O O . LEU A 1 128 ? 9.433 9.392 -10.943 1.00 88.19 128 LEU A O 1
ATOM 982 N N . CYS A 1 129 ? 9.030 7.389 -10.028 1.00 89.19 129 CYS A N 1
ATOM 983 C CA . CYS A 1 129 ? 10.299 7.279 -9.316 1.00 89.19 129 CYS A CA 1
ATOM 984 C C . CYS A 1 129 ? 10.990 5.959 -9.676 1.00 89.19 129 CYS A C 1
ATOM 986 O O . CYS A 1 129 ? 10.796 4.942 -9.009 1.00 89.19 129 CYS A O 1
ATOM 988 N N . SER A 1 130 ? 11.812 5.980 -10.726 1.00 88.81 130 SER A N 1
ATOM 989 C CA . SER A 1 130 ? 12.512 4.793 -11.237 1.00 88.81 130 SER A CA 1
ATOM 990 C C . SER A 1 130 ? 13.444 4.157 -10.199 1.00 88.81 130 SER A C 1
ATOM 992 O O . SER A 1 130 ? 13.449 2.938 -10.035 1.00 88.81 130 SER A O 1
ATOM 994 N N . GLU A 1 131 ? 14.182 4.967 -9.439 1.00 92.81 131 GLU A N 1
ATOM 995 C CA . GLU A 1 131 ? 15.063 4.500 -8.360 1.00 92.81 131 GLU A CA 1
ATOM 996 C C . GLU A 1 131 ? 14.280 3.856 -7.205 1.00 92.81 131 GLU A C 1
ATOM 998 O O . GLU A 1 131 ? 14.613 2.754 -6.762 1.00 92.81 131 GLU A O 1
ATOM 1003 N N . GLY A 1 132 ? 13.197 4.497 -6.754 1.00 93.56 132 GLY A N 1
ATOM 1004 C CA . GLY A 1 132 ? 12.314 3.943 -5.728 1.00 93.56 132 GLY A CA 1
ATOM 1005 C C . GLY A 1 132 ? 11.666 2.633 -6.181 1.00 93.56 132 GLY A C 1
ATOM 1006 O O . GLY A 1 132 ? 11.579 1.683 -5.402 1.00 93.56 132 GLY A O 1
ATOM 1007 N N . MET A 1 133 ? 11.275 2.545 -7.456 1.00 94.12 133 MET A N 1
ATOM 1008 C CA . MET A 1 133 ? 10.760 1.317 -8.062 1.00 94.12 133 MET A CA 1
ATOM 1009 C C . MET A 1 133 ? 11.812 0.216 -8.168 1.00 94.12 133 MET A C 1
ATOM 1011 O O . MET A 1 133 ? 11.481 -0.950 -7.949 1.00 94.12 133 MET A O 1
ATOM 1015 N N . ALA A 1 134 ? 13.071 0.547 -8.456 1.00 94.81 134 ALA A N 1
ATOM 1016 C CA . ALA A 1 134 ? 14.159 -0.428 -8.451 1.00 94.81 134 ALA A CA 1
ATOM 1017 C C . ALA A 1 134 ? 14.359 -1.036 -7.055 1.00 94.81 134 ALA A C 1
ATOM 1019 O O . ALA A 1 134 ? 14.470 -2.258 -6.927 1.00 94.81 134 ALA A O 1
ATOM 1020 N N . GLU A 1 135 ? 14.322 -0.213 -6.003 1.00 96.38 135 GLU A N 1
ATOM 1021 C CA . GLU A 1 135 ? 14.369 -0.703 -4.624 1.00 96.38 135 GLU A CA 1
ATOM 1022 C C . GLU A 1 135 ? 13.132 -1.538 -4.275 1.00 96.38 135 GLU A C 1
ATOM 1024 O O . GLU A 1 135 ? 13.268 -2.634 -3.730 1.00 96.38 135 GLU A O 1
ATOM 1029 N N . PHE A 1 136 ? 11.934 -1.075 -4.648 1.00 96.56 136 PHE A N 1
ATOM 1030 C CA . PHE A 1 136 ? 10.693 -1.820 -4.435 1.00 96.56 136 PHE A CA 1
ATOM 1031 C C . PHE A 1 136 ? 10.749 -3.202 -5.092 1.00 96.56 136 PHE A C 1
ATOM 1033 O O . PHE A 1 136 ? 10.417 -4.202 -4.460 1.00 96.56 136 PHE A O 1
ATOM 1040 N N . CYS A 1 137 ? 11.238 -3.283 -6.332 1.00 95.50 137 CYS A N 1
ATOM 1041 C CA . CYS A 1 137 ? 11.413 -4.540 -7.056 1.00 95.50 137 CYS A CA 1
ATOM 1042 C C . CYS A 1 137 ? 12.473 -5.439 -6.402 1.00 95.50 137 CYS A C 1
ATOM 1044 O O . CYS A 1 137 ? 12.275 -6.649 -6.313 1.00 95.50 137 CYS A O 1
ATOM 1046 N N . SER A 1 138 ? 13.575 -4.870 -5.906 1.00 96.69 138 SER A N 1
ATOM 1047 C CA . SER A 1 138 ? 14.597 -5.619 -5.163 1.00 96.69 138 SER A CA 1
ATOM 1048 C C . SER A 1 138 ? 14.021 -6.248 -3.888 1.00 96.69 138 SER A C 1
ATOM 1050 O O . SER A 1 138 ? 14.187 -7.446 -3.650 1.00 96.69 138 SER A O 1
ATOM 1052 N N . VAL A 1 139 ? 13.259 -5.470 -3.110 1.00 96.88 139 VAL A N 1
ATOM 1053 C CA . VAL A 1 139 ? 12.561 -5.955 -1.910 1.00 96.88 139 VAL A CA 1
ATOM 1054 C C . VAL A 1 139 ? 11.508 -6.996 -2.274 1.00 96.88 139 VAL A C 1
ATOM 1056 O O . VAL A 1 139 ? 11.434 -8.037 -1.626 1.00 96.88 139 VAL A O 1
ATOM 1059 N N . LEU A 1 140 ? 10.718 -6.753 -3.321 1.00 95.81 140 LEU A N 1
ATOM 1060 C CA . LEU A 1 140 ? 9.705 -7.690 -3.795 1.00 95.81 140 LEU A CA 1
ATOM 1061 C C . LEU A 1 140 ? 10.336 -9.027 -4.191 1.00 95.81 140 LEU A C 1
ATOM 1063 O O . LEU A 1 140 ? 9.808 -10.067 -3.824 1.00 95.81 140 LEU A O 1
ATOM 1067 N N . ALA A 1 141 ? 11.480 -9.025 -4.877 1.00 95.12 141 ALA A N 1
ATOM 1068 C CA . ALA A 1 141 ? 12.187 -10.247 -5.261 1.00 95.12 141 ALA A CA 1
ATOM 1069 C C . ALA A 1 141 ? 12.605 -11.107 -4.052 1.00 95.12 141 ALA A C 1
ATOM 1071 O O . ALA A 1 141 ? 12.621 -12.332 -4.154 1.00 95.12 141 ALA A O 1
ATOM 1072 N N . ALA A 1 142 ? 12.940 -10.469 -2.926 1.00 95.50 142 ALA A N 1
ATOM 1073 C CA . ALA A 1 142 ? 13.344 -11.122 -1.680 1.00 95.50 142 ALA A CA 1
ATOM 1074 C C . ALA A 1 142 ? 12.183 -11.353 -0.691 1.00 95.50 142 ALA A C 1
ATOM 1076 O O . ALA A 1 142 ? 12.369 -11.983 0.350 1.00 95.50 142 ALA A O 1
ATOM 1077 N N . ASN A 1 143 ? 10.987 -10.828 -0.972 1.00 95.00 143 ASN A N 1
ATOM 1078 C CA . ASN A 1 143 ? 9.832 -11.002 -0.103 1.00 95.00 143 ASN A CA 1
ATOM 1079 C C . ASN A 1 143 ? 9.186 -12.370 -0.356 1.00 95.00 143 ASN A C 1
ATOM 1081 O O . ASN A 1 143 ? 8.825 -12.697 -1.483 1.00 95.00 143 ASN A O 1
ATOM 1085 N N . HIS A 1 144 ? 9.013 -13.151 0.709 1.00 93.69 144 HIS A N 1
ATOM 1086 C CA . HIS A 1 144 ? 8.448 -14.503 0.644 1.00 93.69 144 HIS A CA 1
ATOM 1087 C C . HIS A 1 144 ? 7.064 -14.626 1.305 1.00 93.69 144 HIS A C 1
ATOM 1089 O O . HIS A 1 144 ? 6.589 -15.739 1.520 1.00 93.69 144 HIS A O 1
ATOM 1095 N N . ASN A 1 145 ? 6.421 -13.505 1.646 1.00 94.88 145 ASN A N 1
ATOM 1096 C CA . ASN A 1 145 ? 5.131 -13.482 2.347 1.00 94.88 145 ASN A CA 1
ATOM 1097 C C . ASN A 1 145 ? 4.006 -12.882 1.502 1.00 94.88 145 ASN A C 1
ATOM 1099 O O . ASN A 1 145 ? 2.856 -13.290 1.649 1.00 94.88 145 ASN A O 1
ATOM 1103 N N . LEU A 1 146 ? 4.325 -11.923 0.628 1.00 95.25 146 LEU A N 1
ATOM 1104 C CA . LEU A 1 146 ? 3.338 -11.265 -0.215 1.00 95.25 146 LEU A CA 1
ATOM 1105 C C . LEU A 1 146 ? 2.804 -12.258 -1.252 1.00 95.25 146 LEU A C 1
ATOM 1107 O O . LEU A 1 146 ? 3.578 -12.836 -2.013 1.00 95.25 146 LEU A O 1
ATOM 1111 N N . GLU A 1 147 ? 1.485 -12.438 -1.275 1.00 93.69 147 GLU A N 1
ATOM 1112 C CA . GLU A 1 147 ? 0.757 -13.361 -2.152 1.00 93.69 147 GLU A CA 1
ATOM 1113 C C . GLU A 1 147 ? -0.010 -12.606 -3.251 1.00 93.69 147 GLU A C 1
ATOM 1115 O O . GLU A 1 147 ? -0.144 -13.091 -4.371 1.00 93.69 147 GLU A O 1
ATOM 1120 N N . VAL A 1 148 ? -0.501 -11.400 -2.969 1.00 92.56 148 VAL A N 1
ATOM 1121 C CA . VAL A 1 148 ? -1.283 -10.590 -3.912 1.00 92.56 148 VAL A CA 1
ATOM 1122 C C . VAL A 1 148 ? -0.773 -9.159 -3.902 1.00 92.56 148 VAL A C 1
ATOM 1124 O O . VAL A 1 148 ? -0.693 -8.536 -2.844 1.00 92.56 148 VAL A O 1
ATOM 1127 N N . LEU A 1 149 ? -0.467 -8.630 -5.083 1.00 94.06 149 LEU A N 1
ATOM 1128 C CA . LEU A 1 149 ? 0.012 -7.264 -5.261 1.00 94.06 149 LEU A CA 1
ATOM 1129 C C . LEU A 1 149 ? -0.736 -6.591 -6.414 1.00 94.06 149 LEU A C 1
ATOM 1131 O O . LEU A 1 149 ? -0.632 -7.039 -7.546 1.00 94.06 149 LEU A O 1
ATOM 1135 N N . ASP A 1 150 ? -1.470 -5.512 -6.165 1.00 91.31 150 ASP A N 1
ATOM 1136 C CA . ASP A 1 150 ? -2.116 -4.741 -7.234 1.00 91.31 150 ASP A CA 1
ATOM 1137 C C . ASP A 1 150 ? -1.317 -3.479 -7.561 1.00 91.31 150 ASP A C 1
ATOM 1139 O O . ASP A 1 150 ? -1.196 -2.587 -6.724 1.00 91.31 150 ASP A O 1
ATOM 1143 N N . LEU A 1 151 ? -0.780 -3.413 -8.781 1.00 90.31 151 LEU A N 1
ATOM 1144 C CA . LEU A 1 151 ? -0.009 -2.283 -9.305 1.00 90.31 151 LEU A CA 1
ATOM 1145 C C . LEU A 1 151 ? -0.689 -1.594 -10.498 1.00 90.31 151 LEU A C 1
ATOM 1147 O O . LEU A 1 151 ? -0.047 -0.776 -11.159 1.00 90.31 151 LEU A O 1
ATOM 1151 N N . ARG A 1 152 ? -1.963 -1.881 -10.794 1.00 86.94 152 ARG A N 1
ATOM 1152 C CA . ARG A 1 152 ? -2.671 -1.244 -11.919 1.00 86.94 152 ARG A CA 1
ATOM 1153 C C . ARG A 1 152 ? -2.651 0.288 -11.791 1.00 86.94 152 ARG A C 1
ATOM 1155 O O . ARG A 1 152 ? -2.637 0.837 -10.692 1.00 86.94 152 ARG A O 1
ATOM 1162 N N . ASN A 1 153 ? -2.633 0.989 -12.922 1.00 87.56 153 ASN A N 1
ATOM 1163 C CA . ASN A 1 153 ? -2.686 2.457 -12.971 1.00 87.56 153 ASN A CA 1
ATOM 1164 C C . ASN A 1 153 ? -1.576 3.172 -12.166 1.00 87.56 153 ASN A C 1
ATOM 1166 O O . ASN A 1 153 ? -1.814 4.192 -11.527 1.00 87.56 153 ASN A O 1
ATOM 1170 N N . ASN A 1 154 ? -0.342 2.651 -12.195 1.00 89.81 154 ASN A N 1
ATOM 1171 C CA . ASN A 1 154 ? 0.812 3.254 -11.508 1.00 89.81 154 ASN A CA 1
ATOM 1172 C C . ASN A 1 154 ? 1.804 3.996 -12.408 1.00 89.81 154 ASN A C 1
ATOM 1174 O O . ASN A 1 154 ? 2.887 4.343 -11.941 1.00 89.81 154 ASN A O 1
ATOM 1178 N N . GLN A 1 155 ? 1.434 4.259 -13.665 1.00 88.31 155 GLN A N 1
ATOM 1179 C CA . GLN A 1 155 ? 2.290 4.946 -14.644 1.00 88.31 155 GLN A CA 1
ATOM 1180 C C . GLN A 1 155 ? 3.666 4.274 -14.791 1.00 88.31 155 GLN A C 1
ATOM 1182 O O . GLN A 1 155 ? 4.696 4.941 -14.807 1.00 88.31 155 GLN A O 1
ATOM 1187 N N . LEU A 1 156 ? 3.690 2.938 -14.817 1.00 86.94 156 LEU A N 1
ATOM 1188 C CA . LEU A 1 156 ? 4.932 2.179 -14.933 1.00 86.94 156 LEU A CA 1
ATOM 1189 C C . LEU A 1 156 ? 5.496 2.350 -16.345 1.00 86.94 156 LEU A C 1
ATOM 1191 O O . LEU A 1 156 ? 4.838 2.012 -17.327 1.00 86.94 156 LEU A O 1
ATOM 1195 N N . ASP A 1 157 ? 6.709 2.882 -16.443 1.00 85.12 157 ASP A N 1
ATOM 1196 C CA . ASP A 1 157 ? 7.432 2.960 -17.707 1.00 85.12 157 ASP A CA 1
ATOM 1197 C C . ASP A 1 157 ? 8.041 1.586 -18.087 1.00 85.12 157 ASP A C 1
ATOM 1199 O O . ASP A 1 157 ? 8.074 0.658 -17.265 1.00 85.12 157 ASP A O 1
ATOM 1203 N N . PRO A 1 158 ? 8.541 1.412 -19.326 1.00 85.62 158 PRO A N 1
ATOM 1204 C CA . PRO A 1 158 ? 9.144 0.148 -19.754 1.00 85.62 158 PRO A CA 1
ATOM 1205 C C . PRO A 1 158 ? 10.334 -0.307 -18.891 1.00 85.62 158 PRO A C 1
ATOM 1207 O O . PRO A 1 158 ? 10.581 -1.507 -18.753 1.00 85.62 158 PRO A O 1
ATOM 1210 N N . GLN A 1 159 ? 11.065 0.627 -18.275 1.00 88.06 159 GLN A N 1
ATOM 1211 C CA . GLN A 1 159 ? 12.186 0.307 -17.393 1.00 88.06 159 GLN A CA 1
ATOM 1212 C C . GLN A 1 159 ? 11.692 -0.309 -16.076 1.00 88.06 159 GLN A C 1
ATOM 1214 O O . GLN A 1 159 ? 12.168 -1.371 -15.665 1.00 88.06 159 GLN A O 1
ATOM 1219 N N . CYS A 1 160 ? 10.695 0.310 -15.444 1.00 87.50 160 CYS A N 1
ATOM 1220 C CA . CYS A 1 160 ? 10.003 -0.197 -14.265 1.00 87.50 160 CYS A CA 1
ATOM 1221 C C . CYS A 1 160 ? 9.348 -1.552 -14.554 1.00 87.50 160 CYS A C 1
ATOM 1223 O O . CYS A 1 160 ? 9.411 -2.454 -13.717 1.00 87.50 160 CYS A O 1
ATOM 1225 N N . ALA A 1 161 ? 8.781 -1.729 -15.751 1.00 87.56 161 ALA A N 1
ATOM 1226 C CA . ALA A 1 161 ? 8.217 -3.001 -16.187 1.00 87.56 161 ALA A CA 1
ATOM 1227 C C . ALA A 1 161 ? 9.269 -4.118 -16.244 1.00 87.56 161 ALA A C 1
ATOM 1229 O O . ALA A 1 161 ? 9.045 -5.211 -15.717 1.00 87.56 161 ALA A O 1
ATOM 1230 N N . GLY A 1 162 ? 10.446 -3.834 -16.812 1.00 87.69 162 GLY A N 1
ATOM 1231 C CA . GLY A 1 162 ? 11.568 -4.773 -16.851 1.00 87.69 162 GLY A CA 1
ATOM 1232 C C . GLY A 1 162 ? 12.074 -5.163 -15.456 1.00 87.69 162 GLY A C 1
ATOM 1233 O O . GLY A 1 162 ? 12.332 -6.344 -15.198 1.00 87.69 162 GLY A O 1
ATOM 1234 N N . LEU A 1 163 ? 12.164 -4.194 -14.538 1.00 91.00 163 LEU A N 1
ATOM 1235 C CA . LEU A 1 163 ? 12.541 -4.422 -13.138 1.00 91.00 163 LEU A CA 1
ATOM 1236 C C . LEU A 1 163 ? 11.518 -5.300 -12.410 1.00 91.00 163 LEU A C 1
ATOM 1238 O O . LEU A 1 163 ? 11.899 -6.268 -11.746 1.00 91.00 163 LEU A O 1
ATOM 1242 N N . LEU A 1 164 ? 10.226 -5.013 -12.587 1.00 90.12 164 LEU A N 1
ATOM 1243 C CA . LEU A 1 164 ? 9.154 -5.805 -11.998 1.00 90.12 164 LEU A CA 1
ATOM 1244 C C . LEU A 1 164 ? 9.182 -7.239 -12.535 1.00 90.12 164 LEU A C 1
ATOM 1246 O O . LEU A 1 164 ? 9.160 -8.184 -11.752 1.00 90.12 164 LEU A O 1
ATOM 1250 N N . ALA A 1 165 ? 9.326 -7.425 -13.849 1.00 89.00 165 ALA A N 1
ATOM 1251 C CA . ALA A 1 165 ? 9.437 -8.751 -14.452 1.00 89.00 165 ALA A CA 1
ATOM 1252 C C . ALA A 1 165 ? 10.640 -9.541 -13.900 1.00 89.00 165 ALA A C 1
ATOM 1254 O O . ALA A 1 165 ? 10.536 -10.742 -13.642 1.00 89.00 165 ALA A O 1
ATOM 1255 N N . ALA A 1 166 ? 11.783 -8.882 -13.678 1.00 90.62 166 ALA A N 1
ATOM 1256 C CA . ALA A 1 166 ? 12.952 -9.508 -13.063 1.00 90.62 166 ALA A CA 1
ATOM 1257 C C . ALA A 1 166 ? 12.720 -9.902 -11.597 1.00 90.62 166 ALA A C 1
ATOM 1259 O O . ALA A 1 166 ? 13.163 -10.977 -11.184 1.00 90.62 166 ALA A O 1
ATOM 1260 N N . ALA A 1 167 ? 12.012 -9.071 -10.830 1.00 92.94 167 ALA A N 1
ATOM 1261 C CA . ALA A 1 167 ? 11.647 -9.374 -9.451 1.00 92.94 167 ALA A CA 1
ATOM 1262 C C . ALA A 1 167 ? 10.667 -10.549 -9.361 1.00 92.94 167 ALA A C 1
ATOM 1264 O O . ALA A 1 167 ? 10.883 -11.476 -8.583 1.00 92.94 167 ALA A O 1
ATOM 1265 N N . LEU A 1 168 ? 9.640 -10.555 -10.214 1.00 90.56 168 LEU A N 1
ATOM 1266 C CA . LEU A 1 168 ? 8.628 -11.610 -10.273 1.00 90.56 168 LEU A CA 1
ATOM 1267 C C . LEU A 1 168 ? 9.217 -12.975 -10.640 1.00 90.56 168 LEU A C 1
ATOM 1269 O O . LEU A 1 168 ? 8.777 -13.983 -10.106 1.00 90.56 168 LEU A O 1
ATOM 1273 N N . ARG A 1 169 ? 10.253 -13.023 -11.490 1.00 89.81 169 ARG A N 1
ATOM 1274 C CA . ARG A 1 169 ? 10.971 -14.276 -11.796 1.00 89.81 169 ARG A CA 1
ATOM 1275 C C . ARG A 1 169 ? 11.667 -14.898 -10.584 1.00 89.81 169 ARG A C 1
ATOM 1277 O O . ARG A 1 169 ? 11.889 -16.104 -10.577 1.00 89.81 169 ARG A O 1
ATOM 1284 N N . LYS A 1 170 ? 12.066 -14.082 -9.606 1.00 92.00 170 LYS A N 1
ATOM 1285 C CA . LYS A 1 170 ? 12.751 -14.531 -8.383 1.00 92.00 170 LYS A CA 1
ATOM 1286 C C . LYS A 1 170 ? 11.785 -14.760 -7.224 1.00 92.00 170 LYS A C 1
ATOM 1288 O O . LYS A 1 170 ? 12.072 -15.578 -6.355 1.00 92.00 170 LYS A O 1
ATOM 1293 N N . ASN A 1 171 ? 10.668 -14.038 -7.202 1.00 91.31 171 ASN A N 1
ATOM 1294 C CA . ASN A 1 171 ? 9.673 -14.155 -6.151 1.00 91.31 171 ASN A CA 1
ATOM 1295 C C . ASN A 1 171 ? 8.916 -15.490 -6.267 1.00 91.31 171 ASN A C 1
ATOM 1297 O O . ASN A 1 171 ? 8.392 -15.840 -7.320 1.00 91.31 171 ASN A O 1
ATOM 1301 N N . THR A 1 172 ? 8.844 -16.227 -5.161 1.00 89.12 172 THR A N 1
ATOM 1302 C CA . THR A 1 172 ? 8.191 -17.543 -5.087 1.00 89.12 172 THR A CA 1
ATOM 1303 C C . THR A 1 172 ? 6.870 -17.538 -4.315 1.00 89.12 172 THR A C 1
ATOM 1305 O O . THR A 1 172 ? 6.160 -18.545 -4.324 1.00 89.12 172 THR A O 1
ATOM 1308 N N . SER A 1 173 ? 6.536 -16.443 -3.626 1.00 92.00 173 SER A N 1
ATOM 1309 C CA . SER A 1 173 ? 5.365 -16.353 -2.745 1.00 92.00 173 SER A CA 1
ATOM 1310 C C . SER A 1 173 ? 4.162 -15.689 -3.388 1.00 92.00 173 SER A C 1
ATOM 1312 O O . SER A 1 173 ? 3.032 -16.049 -3.053 1.00 92.00 173 SER A O 1
ATOM 1314 N N . LEU A 1 174 ? 4.396 -14.732 -4.289 1.00 90.62 174 LEU A N 1
ATOM 1315 C CA . LEU A 1 174 ? 3.343 -14.014 -4.985 1.00 90.62 174 LEU A CA 1
ATOM 1316 C C . LEU A 1 174 ? 2.483 -15.039 -5.745 1.00 90.62 174 LEU A C 1
ATOM 1318 O O . LEU A 1 174 ? 2.952 -16.131 -6.058 1.00 90.62 174 LEU A O 1
ATOM 1322 N N . ARG A 1 175 ? 1.209 -14.731 -6.002 1.00 87.38 175 ARG A N 1
ATOM 1323 C CA . ARG A 1 175 ? 0.212 -15.593 -6.683 1.00 87.38 175 ARG A CA 1
ATOM 1324 C C . ARG A 1 175 ? -0.788 -14.824 -7.544 1.00 87.38 175 ARG A C 1
ATOM 1326 O O . ARG A 1 175 ? -1.363 -15.407 -8.465 1.00 87.38 175 ARG A O 1
ATOM 1333 N N . ALA A 1 176 ? -0.983 -13.533 -7.268 1.00 83.69 176 ALA A N 1
ATOM 1334 C CA . ALA A 1 176 ? -1.705 -12.611 -8.145 1.00 83.69 176 ALA A CA 1
ATOM 1335 C C . ALA A 1 176 ? -0.962 -11.268 -8.301 1.00 83.69 176 ALA A C 1
ATOM 1337 O O . ALA A 1 176 ? -0.340 -10.790 -7.348 1.00 83.69 176 ALA A O 1
ATOM 1338 N N . LEU A 1 177 ? -1.035 -10.677 -9.501 1.00 82.75 177 LEU A N 1
ATOM 1339 C CA . LEU A 1 177 ? -0.663 -9.291 -9.765 1.00 82.75 177 LEU A CA 1
ATOM 1340 C C . LEU A 1 177 ? -1.899 -8.593 -10.352 1.00 82.75 177 LEU A C 1
ATOM 1342 O O . LEU A 1 177 ? -2.313 -8.911 -11.464 1.00 82.75 177 LEU A O 1
ATOM 1346 N N . GLY A 1 178 ? -2.516 -7.691 -9.589 1.00 72.25 178 GLY A N 1
ATOM 1347 C CA . GLY A 1 178 ? -3.838 -7.125 -9.892 1.00 72.25 178 GLY A CA 1
ATOM 1348 C C . GLY A 1 178 ? -5.006 -8.092 -9.641 1.00 72.25 178 GLY A C 1
ATOM 1349 O O . GLY A 1 178 ? -4.859 -9.108 -8.963 1.00 72.25 178 GLY A O 1
ATOM 1350 N N . GLU A 1 179 ? -6.179 -7.787 -10.208 1.00 50.34 179 GLU A N 1
ATOM 1351 C CA . GLU A 1 179 ? -7.397 -8.621 -10.108 1.00 50.34 179 GLU A CA 1
ATOM 1352 C C . GLU A 1 179 ? -7.319 -9.961 -10.865 1.00 50.34 179 GLU A C 1
ATOM 1354 O O . GLU A 1 179 ? -8.207 -10.804 -10.733 1.00 50.34 179 GLU A O 1
ATOM 1359 N N . ARG A 1 180 ? -6.260 -10.202 -11.649 1.00 50.38 180 ARG A N 1
ATOM 1360 C CA . ARG A 1 180 ? -6.080 -11.451 -12.399 1.00 50.38 180 ARG A CA 1
ATOM 1361 C C . ARG A 1 180 ? -5.091 -12.378 -11.686 1.00 50.38 180 ARG A C 1
ATOM 1363 O O . ARG A 1 180 ? -3.915 -12.067 -11.511 1.00 50.38 180 ARG A O 1
ATOM 1370 N N . LEU A 1 181 ? -5.587 -13.556 -11.298 1.00 45.44 181 LEU A N 1
ATOM 1371 C CA . LEU A 1 181 ? -4.783 -14.703 -10.868 1.00 45.44 181 LEU A CA 1
ATOM 1372 C C . LEU A 1 181 ? -3.826 -15.085 -12.006 1.00 45.44 181 LEU A C 1
ATOM 1374 O O . LEU A 1 181 ? -4.272 -15.553 -13.050 1.00 45.44 181 LEU A O 1
ATOM 1378 N N . TRP A 1 182 ? -2.515 -14.959 -11.810 1.00 47.97 182 TRP A N 1
ATOM 1379 C CA . TRP A 1 182 ? -1.512 -15.325 -12.824 1.00 47.97 182 TRP A CA 1
ATOM 1380 C C . TRP A 1 182 ? -1.265 -16.833 -12.936 1.00 47.97 182 TRP A C 1
ATOM 1382 O O . TRP A 1 182 ? -0.224 -17.282 -13.409 1.00 47.97 182 TRP A O 1
ATOM 1392 N N . ARG A 1 183 ? -2.219 -17.659 -12.497 1.00 34.69 183 ARG A N 1
ATOM 1393 C CA . ARG A 1 183 ? -2.029 -19.112 -12.434 1.00 34.69 183 ARG A CA 1
ATOM 1394 C C . ARG A 1 183 ? -2.134 -19.852 -13.759 1.00 34.69 183 ARG A C 1
ATOM 1396 O O . ARG A 1 183 ? -1.915 -21.056 -13.769 1.00 34.69 183 ARG A O 1
ATOM 1403 N N . HIS A 1 184 ? -2.334 -19.159 -14.870 1.00 35.47 184 HIS A N 1
ATOM 1404 C CA . HIS A 1 184 ? -2.043 -19.709 -16.184 1.00 35.47 184 HIS A CA 1
ATOM 1405 C C . HIS A 1 184 ? -1.392 -18.630 -17.044 1.00 35.47 184 HIS A C 1
ATOM 1407 O O . HIS A 1 184 ? -1.774 -17.471 -16.947 1.00 35.47 184 HIS A O 1
ATOM 1413 N N . TYR A 1 185 ? -0.447 -19.052 -17.883 1.00 36.12 185 TYR A N 1
ATOM 1414 C CA . TYR A 1 185 ? 0.378 -18.262 -18.803 1.00 36.12 185 TYR A CA 1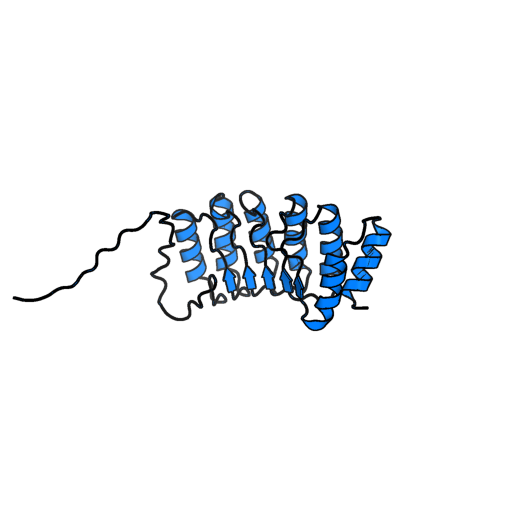
ATOM 1415 C C . TYR A 1 185 ? 1.713 -17.775 -18.226 1.00 36.12 185 TYR A C 1
ATOM 1417 O O . TYR A 1 185 ? 1.850 -16.739 -17.586 1.00 36.12 185 TYR A O 1
ATOM 1425 N N . SER A 1 186 ? 2.716 -18.611 -18.496 1.00 38.62 186 SER A N 1
ATOM 1426 C CA . SER A 1 186 ? 4.149 -18.347 -18.542 1.00 38.62 186 SER A CA 1
ATOM 1427 C C . SER A 1 186 ? 4.491 -16.863 -18.716 1.00 38.62 186 SER A C 1
ATOM 1429 O O . SER A 1 186 ? 4.097 -16.291 -19.721 1.00 38.62 186 SER A O 1
ATOM 1431 N N . VAL A 1 187 ? 5.214 -16.302 -17.737 1.00 43.94 187 VAL A N 1
ATOM 1432 C CA . VAL A 1 187 ? 6.234 -15.214 -17.645 1.00 43.94 187 VAL A CA 1
ATOM 1433 C C . VAL A 1 187 ? 6.550 -14.296 -18.868 1.00 43.94 187 VAL A C 1
ATOM 1435 O O . VAL A 1 187 ? 7.490 -13.513 -18.809 1.00 43.94 187 VAL A O 1
ATOM 1438 N N . VAL A 1 188 ? 5.800 -14.309 -19.968 1.00 40.75 188 VAL A N 1
ATOM 1439 C CA . VAL A 1 188 ? 6.178 -13.716 -21.266 1.00 40.75 188 VAL A CA 1
ATOM 1440 C C . VAL A 1 188 ? 5.206 -12.622 -21.737 1.00 40.75 188 VAL A C 1
ATOM 1442 O O . VAL A 1 188 ? 5.530 -11.908 -22.672 1.00 40.75 188 VAL A O 1
ATOM 1445 N N . GLN A 1 189 ? 4.072 -12.389 -21.067 1.00 40.72 189 GLN A N 1
ATOM 1446 C CA . GLN A 1 189 ? 3.159 -11.275 -21.397 1.00 40.72 189 GLN A CA 1
ATOM 1447 C C . GLN A 1 189 ? 3.019 -10.235 -20.277 1.00 40.72 189 GLN A C 1
ATOM 1449 O O . GLN A 1 189 ? 1.945 -9.699 -20.034 1.00 40.72 189 GLN A O 1
ATOM 1454 N N . PHE A 1 190 ? 4.132 -9.868 -19.634 1.00 41.22 190 PHE A N 1
ATOM 1455 C CA . PHE A 1 190 ? 4.245 -8.528 -19.034 1.00 41.22 190 PHE A CA 1
ATOM 1456 C C . PHE A 1 190 ? 4.563 -7.487 -20.124 1.00 41.22 190 PHE A C 1
ATOM 1458 O O . PHE A 1 190 ? 5.441 -6.647 -19.963 1.00 41.22 190 PHE A O 1
ATOM 1465 N N . GLU A 1 191 ? 3.844 -7.534 -21.247 1.00 34.94 191 GLU A N 1
ATOM 1466 C CA . GLU A 1 191 ? 3.600 -6.328 -22.033 1.00 34.94 191 GLU A CA 1
ATOM 1467 C C . GLU A 1 191 ? 2.508 -5.591 -21.274 1.00 34.94 191 GLU A C 1
ATOM 1469 O O . GLU A 1 191 ? 1.312 -5.804 -21.464 1.00 34.94 191 GLU A O 1
ATOM 1474 N N . MET A 1 192 ? 2.954 -4.816 -20.285 1.00 41.06 192 MET A N 1
ATOM 1475 C CA . MET A 1 192 ? 2.105 -3.841 -19.630 1.00 41.06 192 MET A CA 1
ATOM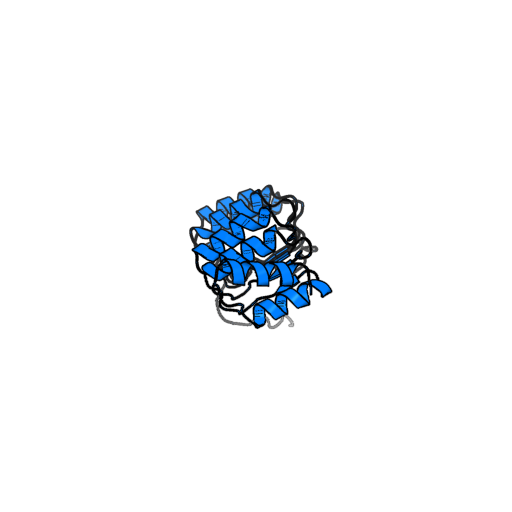 1476 C C . MET A 1 192 ? 1.400 -3.044 -20.721 1.00 41.06 192 MET A C 1
ATOM 1478 O O . MET A 1 192 ? 2.051 -2.551 -21.643 1.00 41.06 192 MET A O 1
ATOM 1482 N N . GLU A 1 193 ? 0.082 -2.927 -20.592 1.00 38.50 193 GLU A N 1
ATOM 1483 C CA . GLU A 1 193 ? -0.762 -1.937 -21.253 1.00 38.50 193 GLU A CA 1
ATOM 1484 C C . GLU A 1 193 ? -0.273 -0.523 -20.871 1.00 38.50 193 GLU A C 1
ATOM 1486 O O . GLU A 1 193 ? -0.932 0.224 -20.155 1.00 38.50 193 GLU A O 1
ATOM 1491 N N . CYS A 1 194 ? 0.929 -0.159 -21.319 1.00 38.09 194 CYS A N 1
ATOM 1492 C CA . CYS A 1 194 ? 1.442 1.202 -21.355 1.00 38.09 194 CYS A CA 1
ATOM 1493 C C . CYS A 1 194 ? 0.909 1.939 -22.592 1.00 38.09 194 CYS A C 1
ATOM 1495 O O . CYS A 1 194 ? 1.208 3.118 -22.770 1.00 38.09 194 CYS A O 1
ATOM 1497 N N . ASP A 1 195 ? 0.115 1.278 -23.441 1.00 33.56 195 ASP A N 1
ATOM 1498 C CA . ASP A 1 195 ? -0.443 1.893 -24.634 1.00 33.56 195 ASP A CA 1
ATOM 1499 C C . ASP A 1 195 ? -1.795 2.545 -24.325 1.00 33.56 195 ASP A C 1
ATOM 1501 O O . ASP A 1 195 ? -2.880 2.000 -24.533 1.00 33.56 195 ASP A O 1
ATOM 1505 N N . GLY A 1 196 ? -1.714 3.771 -23.815 1.00 42.88 196 GLY A N 1
ATOM 1506 C CA . GLY A 1 196 ? -2.806 4.736 -23.826 1.00 42.88 196 GLY A CA 1
ATOM 1507 C C . GLY A 1 196 ? -3.104 5.259 -25.235 1.00 42.88 196 GLY A C 1
ATOM 1508 O O . GLY A 1 196 ? -3.256 6.468 -25.406 1.00 42.88 196 GLY A O 1
ATOM 1509 N N . THR A 1 197 ? -3.201 4.390 -26.249 1.00 34.25 197 THR A N 1
ATOM 1510 C CA . THR A 1 197 ? -3.648 4.785 -27.588 1.00 34.25 197 THR A CA 1
ATOM 1511 C C . THR A 1 197 ? -4.941 4.080 -28.007 1.00 34.25 197 THR A C 1
ATOM 1513 O O . THR A 1 197 ? -5.072 2.871 -28.160 1.00 34.25 197 THR A O 1
ATOM 1516 N N . SER A 1 198 ? -5.947 4.938 -28.150 1.00 35.03 198 SER A N 1
ATOM 1517 C CA . SER A 1 198 ? -7.246 4.769 -28.786 1.00 35.03 198 SER A CA 1
ATOM 1518 C C . SER A 1 198 ? -7.301 3.755 -29.941 1.00 35.03 198 SER A C 1
ATOM 1520 O O . SER A 1 198 ? -6.556 3.857 -30.910 1.00 35.03 198 SER A O 1
ATOM 1522 N N . ARG A 1 199 ? -8.304 2.867 -29.871 1.00 33.53 199 ARG A N 1
ATOM 1523 C CA . ARG A 1 199 ? -9.100 2.312 -30.985 1.00 33.53 199 ARG A CA 1
ATOM 1524 C C . ARG A 1 199 ? -8.471 2.398 -32.391 1.00 33.53 199 ARG A C 1
ATOM 1526 O O . ARG A 1 199 ? -8.567 3.432 -33.049 1.00 33.53 199 ARG A O 1
ATOM 1533 N N . ARG A 1 200 ? -8.207 1.230 -32.981 1.00 27.97 200 ARG A N 1
ATOM 1534 C CA . ARG A 1 200 ? -8.958 0.807 -34.178 1.00 27.97 200 ARG A CA 1
ATOM 1535 C C . ARG A 1 200 ? -8.890 -0.701 -34.379 1.00 27.97 200 ARG A C 1
ATOM 1537 O O . ARG A 1 200 ? -7.839 -1.281 -34.608 1.00 27.97 200 ARG A O 1
ATOM 1544 N N . SER A 1 201 ? -10.074 -1.295 -34.324 1.00 33.28 201 SER A N 1
ATOM 1545 C CA . SER A 1 201 ? -10.398 -2.585 -34.908 1.00 33.28 201 SER A CA 1
ATOM 1546 C C . SER A 1 201 ? -9.922 -2.669 -36.358 1.00 33.28 201 SER A C 1
ATOM 1548 O O . SER A 1 201 ? -10.131 -1.732 -37.130 1.00 33.28 201 SER A O 1
ATOM 1550 N N . LYS A 1 202 ? -9.347 -3.817 -36.724 1.00 29.98 202 LYS A N 1
ATOM 1551 C CA . LYS A 1 202 ? -9.506 -4.468 -38.034 1.00 29.98 202 LYS A CA 1
ATOM 1552 C C . LYS A 1 202 ? -8.918 -5.881 -37.963 1.00 29.98 202 LYS A C 1
ATOM 1554 O O . LYS A 1 202 ? -7.783 -6.119 -38.346 1.00 29.98 202 LYS A O 1
ATOM 1559 N N . PHE A 1 203 ? -9.728 -6.812 -37.474 1.00 26.00 203 PHE A N 1
ATOM 1560 C CA . PHE A 1 203 ? -9.739 -8.169 -38.006 1.00 26.00 203 PHE A CA 1
ATOM 1561 C C . PHE A 1 203 ? -11.105 -8.343 -38.666 1.00 26.00 203 PHE A C 1
ATOM 1563 O O . PHE A 1 203 ? -12.134 -8.240 -38.003 1.00 26.00 203 PHE A O 1
ATOM 1570 N N . SER A 1 204 ? -11.101 -8.525 -39.980 1.00 31.81 204 SER A N 1
ATOM 1571 C CA . SER A 1 204 ? -12.169 -9.204 -40.703 1.00 31.81 204 SER A CA 1
ATOM 1572 C C . SER A 1 204 ? -11.475 -10.168 -41.654 1.00 31.81 204 SER A C 1
ATOM 1574 O O . SER A 1 204 ? -10.908 -9.748 -42.660 1.00 31.81 204 SER A O 1
ATOM 1576 N N . ASP A 1 205 ? -11.419 -11.404 -41.175 1.00 30.33 205 ASP A N 1
ATOM 1577 C CA . ASP A 1 205 ? -11.486 -12.693 -41.849 1.00 30.33 205 ASP A CA 1
ATOM 1578 C C . ASP A 1 205 ? -10.935 -12.871 -43.268 1.00 30.33 205 ASP A C 1
ATOM 1580 O O . ASP A 1 205 ? -11.323 -12.246 -44.252 1.00 30.33 205 ASP A O 1
ATOM 1584 N N . SER A 1 206 ? -10.081 -13.886 -43.323 1.00 32.22 206 SER A N 1
ATOM 1585 C CA . SER A 1 206 ? -9.826 -14.795 -44.430 1.00 32.22 206 SER A CA 1
ATOM 1586 C C . SER A 1 206 ? -11.099 -15.355 -45.082 1.00 32.22 206 SER A C 1
ATOM 1588 O O . SER A 1 206 ? -11.997 -15.800 -44.365 1.00 32.22 206 SER A O 1
ATOM 1590 N N . SER A 1 207 ? -11.079 -15.480 -46.414 1.00 31.86 207 SER A N 1
ATOM 1591 C CA . SER A 1 207 ? -11.185 -16.756 -47.164 1.00 31.86 207 SER A CA 1
ATOM 1592 C C . SER A 1 207 ? -11.996 -16.642 -48.463 1.00 31.86 207 SER A C 1
ATOM 1594 O O . SER A 1 207 ? -13.059 -16.026 -48.471 1.00 31.86 207 SER A O 1
ATOM 1596 N N . SER A 1 208 ? -11.505 -17.376 -49.474 1.00 35.66 208 SER A N 1
ATOM 1597 C CA . SER A 1 208 ? -12.192 -17.860 -50.691 1.00 35.66 208 SER A CA 1
ATOM 1598 C C . SER A 1 208 ? -12.358 -16.806 -51.801 1.00 35.66 208 SER A C 1
ATOM 1600 O O . SER A 1 208 ? -12.913 -15.742 -51.557 1.00 35.66 208 SER A O 1
ATOM 1602 N N . ASP A 1 209 ? -11.863 -16.969 -53.029 1.00 34.00 209 ASP A N 1
ATOM 1603 C CA . ASP A 1 209 ? -11.567 -18.163 -53.843 1.00 34.00 209 ASP A CA 1
ATOM 1604 C C . ASP A 1 209 ? -10.174 -18.132 -54.507 1.00 34.00 209 ASP A C 1
ATOM 1606 O O . ASP A 1 209 ? -9.624 -17.022 -54.709 1.00 34.00 209 ASP A O 1
#

InterPro domains:
  IPR032675 Leucine-rich repeat domain superfamily [G3DSA:3.80.10.10] (11-178)
  IPR052116 Centrosome and Cilium Assembly Protein [PTHR23170] (1-180)

Sequence (209 aa):
MSEPQIIYELLCSNFQVPSDSRIMKAMIDVSKCGELDIAGMSVTSQMCDILCKVLIQSKDICRLNVSDCLLPPQGLSLILATIHQTRIHTLQLKGNNIGGPAVYKLSRMLSLSKHIKNLGLEWNNLGLCSEGMAEFCSVLAANHNLEVLDLRNNQLDPQCAGLLAAALRKNTSLRALGERLWRHYSVVQFEMECDGTSRRSKFSDSSSD

Secondary structure (DSSP, 8-state):
--HHHHHHHHHHHHHTPPPPHHHHHHHHHHHHHSEEE-TT----HHHHHHHHHHHHH-SS--EEE-TT----HHHHHHHHHHGGGS--SEEE-TTS---TTHHHHHHHHHHH-SS--EEE-TTS-GGG-HHHHHHHHHHHHH-SS--EEE-TTS---HHHHHHHHHHHHH-SS--EETTEE--SS-S----------------------

Nearest PDB structures (foldseek):
  8ej4-assembly1_C  TM=9.062E-01  e=1.263E-04  Homo sapiens
  4k17-assembly1_A  TM=8.257E-01  e=8.966E-05  Mus musculus
  8j07-assembly1_w  TM=6.401E-01  e=3.078E-06  Homo sapiens
  7vtp-assembly1_A  TM=9.021E-01  e=2.812E-04  Homo sapiens
  8tid-assembly1_G  TM=6.367E-01  e=1.005E-04  Tetrahymena thermophila

Foldseek 3Di:
DAPLLVLLVVLCVVVVNDDDPLQSVQSVCLVVPLERAPALAAADLVNLVSVLVSQLPDQSRQAYHHANNLQDPNSLLSNLVRQLNGNHQYYAHHQNQCADPNLQSNLVSQLSHLRHAHYHHHHRLNQNDLPSLLSSLVSLLVHQRHAEYEDHNNLRDVSSLVSNLVSVVNHDRYQYYHPDGPPDDPSDPSPPCNPPDDDDDDDDDDDDD